Protein AF-0000000086976124 (afdb_homodimer)

Organism: Momordica charantia (NCBI:txid3673)

Nearest PDB structures (foldseek):
  1zxu-assembly1_A  TM=3.744E-01  e=1.319E-04  Arabidopsis thaliana
  7ec1-assembly1_B  TM=3.449E-01  e=6.493E-02  Staphylococcus aureus subsp. aureus USA300
  7vfk-assembly1_B  TM=3.396E-01  e=1.124E-01  Staphylococcus aureus subsp. aureus USA300
  7vfn-assembly2_C  TM=3.282E-01  e=1.562E-01  Staphylococcus aureus subsp. aureus USA300
  7ec7-assembly1_A  TM=2.847E-01  e=1.124E-01  Staphylococcus aureus subsp. aureus USA300

Foldseek 3Di:
DDPPDPPLPPVPPPDDDVDDWDKDKDFPPPDFAFTKIWIAGSVGDTAKIWTADGPPDPQNQKIFIAGPVRQTAWIWGDDDDLQQVWIFIAGSVRHTAKIKGQDADPVVRHGDPSPHIDIDGHPPDDPVVVVVSSVVSSVVNVVVPVVVPPPPPVPPD/DDPPDPPLPPVPPPDDDVDDWDKDKDFDPDDFAFTKIWIAGSVGDTAKIWTADGPPDPQNQKIFIAGPVRQTAWIWGADDDLLQVWIFIAGSVRHTAKIKGQDADPVVRHGDPSPHIDIDGHPPDDPVVVVVSSVVSSVVNVVVPVVVPPPPPVPPD

pLDDT: mean 72.61, std 23.82, range [20.78, 97.0]

Radius of gyration: 21.09 Å; Cα contacts (8 Å, |Δi|>4): 571; chains: 2; bounding box: 47×60×63 Å

Structure (mmCIF, N/CA/C/O backbone):
data_AF-0000000086976124-model_v1
#
loop_
_entity.id
_entity.type
_entity.pdbx_description
1 polymer 'Protein LURP-one-related 5-like'
#
loop_
_atom_site.group_PDB
_atom_site.id
_atom_site.type_symbol
_atom_site.label_atom_id
_atom_site.label_alt_id
_atom_site.label_comp_id
_atom_site.label_asym_id
_atom_site.label_entity_id
_atom_site.label_seq_id
_atom_site.pdbx_PDB_ins_code
_atom_site.Cartn_x
_atom_site.Cartn_y
_atom_site.Cartn_z
_atom_site.occupancy
_atom_site.B_iso_or_equiv
_atom_site.auth_seq_id
_atom_site.auth_comp_id
_atom_site.auth_asym_id
_atom_site.auth_atom_id
_atom_site.pdbx_PDB_model_num
ATOM 1 N N . MET A 1 1 ? -13.867 22.406 23.875 1 20.78 1 MET A N 1
ATOM 2 C CA . MET A 1 1 ? -12.406 22.422 23.781 1 20.78 1 MET A CA 1
ATOM 3 C C . MET A 1 1 ? -11.953 22.719 22.359 1 20.78 1 MET A C 1
ATOM 5 O O . MET A 1 1 ? -12.273 21.969 21.438 1 20.78 1 MET A O 1
ATOM 9 N N . LYS A 1 2 ? -11.68 24.031 22.016 1 25.92 2 LYS A N 1
ATOM 10 C CA . LYS A 1 2 ? -11.5 24.641 20.719 1 25.92 2 LYS A CA 1
ATOM 11 C C . LYS A 1 2 ? -10.219 24.156 20.047 1 25.92 2 LYS A C 1
ATOM 13 O O . LYS A 1 2 ? -9.133 24.266 20.609 1 25.92 2 LYS A O 1
ATOM 18 N N . VAL A 1 3 ? -10.227 23.109 19.281 1 29.91 3 VAL A N 1
ATOM 19 C CA . VAL A 1 3 ? -9.062 22.766 18.484 1 29.91 3 VAL A CA 1
ATOM 20 C C . VAL A 1 3 ? -8.594 23.984 17.688 1 29.91 3 VAL A C 1
ATOM 22 O O . VAL A 1 3 ? -9.344 24.5 16.859 1 29.91 3 VAL A O 1
ATOM 25 N N . SER A 1 4 ? -7.773 24.859 18.297 1 29.11 4 SER A N 1
ATOM 26 C CA . SER A 1 4 ? -7.102 25.953 17.594 1 29.11 4 SER A CA 1
ATOM 27 C C . SER A 1 4 ? -6.645 25.516 16.203 1 29.11 4 SER A C 1
ATOM 29 O O . SER A 1 4 ? -6.344 24.344 15.984 1 29.11 4 SER A O 1
ATOM 31 N N . SER A 1 5 ? -6.957 26.281 15.211 1 30.31 5 SER A N 1
ATOM 32 C CA . SER A 1 5 ? -6.59 26.281 13.797 1 30.31 5 SER A CA 1
ATOM 33 C C . SER A 1 5 ? -5.09 26.094 13.617 1 30.31 5 SER A C 1
ATOM 35 O O . SER A 1 5 ? -4.289 26.875 14.148 1 30.31 5 SER A O 1
ATOM 37 N N . VAL A 1 6 ? -4.613 24.906 13.727 1 34.78 6 VAL A N 1
ATOM 38 C CA . VAL A 1 6 ? -3.227 24.688 13.336 1 34.78 6 VAL A CA 1
ATOM 39 C C . VAL A 1 6 ? -2.893 25.547 12.125 1 34.78 6 VAL A C 1
ATOM 41 O O . VAL A 1 6 ? -3.535 25.438 11.078 1 34.78 6 VAL A O 1
ATOM 44 N N . ASP A 1 7 ? -2.479 26.781 12.352 1 33.28 7 ASP A N 1
ATOM 45 C CA . ASP A 1 7 ? -1.946 27.703 11.352 1 33.28 7 ASP A CA 1
ATOM 46 C C . ASP A 1 7 ? -0.927 27.016 10.453 1 33.28 7 ASP A C 1
ATOM 48 O O . ASP A 1 7 ? 0.142 26.609 10.914 1 33.28 7 ASP A O 1
ATOM 52 N N . ASP A 1 8 ? -1.408 26.297 9.492 1 34.22 8 ASP A N 1
ATOM 53 C CA . ASP A 1 8 ? -0.749 25.75 8.305 1 34.22 8 ASP A CA 1
ATOM 54 C C . ASP A 1 8 ? 0.09 26.812 7.609 1 34.22 8 ASP A C 1
ATOM 56 O O . ASP A 1 8 ? 0.381 26.703 6.414 1 34.22 8 ASP A O 1
ATOM 60 N N . SER A 1 9 ? 0.34 27.984 8.188 1 33.34 9 SER A N 1
ATOM 61 C CA . SER A 1 9 ? 1.03 28.984 7.391 1 33.34 9 SER A CA 1
ATOM 62 C C . SER A 1 9 ? 2.41 28.516 6.961 1 33.34 9 SER A C 1
ATOM 64 O O . SER A 1 9 ? 2.973 29.016 5.984 1 33.34 9 SER A O 1
ATOM 66 N N . GLN A 1 10 ? 3.186 27.938 7.895 1 33.22 10 GLN A N 1
ATOM 67 C CA . GLN A 1 10 ? 4.59 27.938 7.5 1 33.22 10 GLN A CA 1
ATOM 68 C C . GLN A 1 10 ? 4.805 27.109 6.234 1 33.22 10 GLN A C 1
ATOM 70 O O . GLN A 1 10 ? 5.758 27.344 5.488 1 33.22 10 GLN A O 1
ATOM 75 N N . PHE A 1 11 ? 4.488 25.766 6.301 1 36.06 11 PHE A N 1
ATOM 76 C CA . PHE A 1 11 ? 5 25 5.172 1 36.06 11 PHE A CA 1
ATOM 77 C C . PHE A 1 11 ? 4.309 25.422 3.879 1 36.06 11 PHE A C 1
ATOM 79 O O . PHE A 1 11 ? 3.305 24.828 3.49 1 36.06 11 PHE A O 1
ATOM 86 N N . ASP A 1 12 ? 3.928 26.656 3.777 1 34.16 12 ASP A N 1
ATOM 87 C CA . ASP A 1 12 ? 3.35 27.281 2.59 1 34.16 12 ASP A CA 1
ATOM 88 C C . ASP A 1 12 ? 4.203 27 1.354 1 34.16 12 ASP A C 1
ATOM 90 O O . ASP A 1 12 ? 3.975 27.578 0.292 1 34.16 12 ASP A O 1
ATOM 94 N N . LEU A 1 13 ? 5.535 26.797 1.472 1 33.25 13 LEU A N 1
ATOM 95 C CA . LEU A 1 13 ? 6.105 27.141 0.175 1 33.25 13 LEU A CA 1
ATOM 96 C C . LEU A 1 13 ? 5.453 26.328 -0.94 1 33.25 13 LEU A C 1
ATOM 98 O O . LEU A 1 13 ? 5.789 25.156 -1.14 1 33.25 13 LEU A O 1
ATOM 102 N N . CYS A 1 14 ? 4.223 26.328 -1.157 1 36.66 14 CYS A N 1
ATOM 103 C CA . CYS A 1 14 ? 3.566 26.125 -2.445 1 36.66 14 CYS A CA 1
ATOM 104 C C . CYS A 1 14 ? 4.375 26.75 -3.574 1 36.66 14 CYS A C 1
ATOM 106 O O . CYS A 1 14 ? 3.938 27.734 -4.188 1 36.66 14 CYS A O 1
ATOM 108 N N . ASN A 1 15 ? 5.5 27.203 -3.475 1 34.84 15 ASN A N 1
ATOM 109 C CA . ASN A 1 15 ? 6.137 27.938 -4.562 1 34.84 15 ASN A CA 1
ATOM 110 C C . ASN A 1 15 ? 5.992 27.203 -5.895 1 34.84 15 ASN A C 1
ATOM 112 O O . ASN A 1 15 ? 5.742 26 -5.918 1 34.84 15 ASN A O 1
ATOM 116 N N . GLY A 1 16 ? 6.258 27.703 -7.156 1 37.09 16 GLY A N 1
ATOM 117 C CA . GLY A 1 16 ? 6.184 27.562 -8.602 1 37.09 16 GLY A CA 1
ATOM 118 C C . GLY A 1 16 ? 6.566 26.172 -9.078 1 37.09 16 GLY A C 1
ATOM 119 O O . GLY A 1 16 ? 6.562 25.906 -10.281 1 37.09 16 GLY A O 1
ATOM 120 N N . ILE A 1 17 ? 7.527 25.469 -8.43 1 46.5 17 ILE A N 1
ATOM 121 C CA . ILE A 1 17 ? 7.863 24.156 -8.977 1 46.5 17 ILE A CA 1
ATOM 122 C C . ILE A 1 17 ? 6.699 23.188 -8.75 1 46.5 17 ILE A C 1
ATOM 124 O O . ILE A 1 17 ? 5.898 23.375 -7.836 1 46.5 17 ILE A O 1
ATOM 128 N N . ALA A 1 18 ? 6.152 22.5 -9.688 1 56.78 18 ALA A N 1
ATOM 129 C CA . ALA A 1 18 ? 4.961 21.656 -9.641 1 56.78 18 ALA A CA 1
ATOM 130 C C . ALA A 1 18 ? 4.773 21.047 -8.258 1 56.78 18 ALA A C 1
ATOM 132 O O . ALA A 1 18 ? 5.426 20.062 -7.914 1 56.78 18 ALA A O 1
ATOM 133 N N . ALA A 1 19 ? 4.566 21.891 -7.152 1 74.81 19 ALA A N 1
ATOM 134 C CA . ALA A 1 19 ? 4.641 21.766 -5.699 1 74.81 19 ALA A CA 1
ATOM 135 C C . ALA A 1 19 ? 3.73 20.656 -5.188 1 74.81 19 ALA A C 1
ATOM 137 O O . ALA A 1 19 ? 2.705 20.359 -5.801 1 74.81 19 ALA A O 1
ATOM 138 N N . ALA A 1 20 ? 4.203 19.938 -4.363 1 87.75 20 ALA A N 1
ATOM 139 C CA 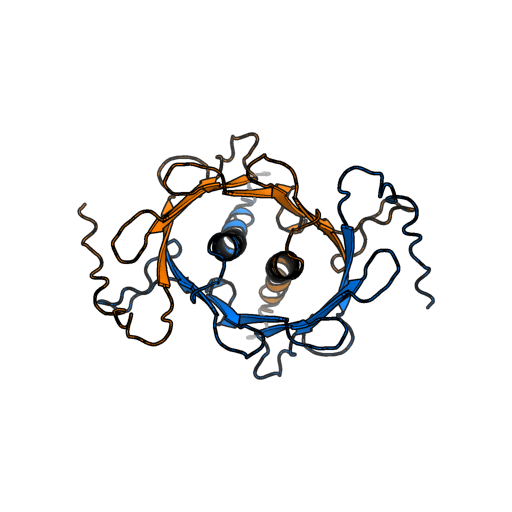. ALA A 1 20 ? 3.488 18.859 -3.689 1 87.75 20 ALA A CA 1
ATOM 140 C C . ALA A 1 20 ? 2.26 19.391 -2.955 1 87.75 20 ALA A C 1
ATOM 142 O O . ALA A 1 20 ? 2.26 20.531 -2.473 1 87.75 20 ALA A O 1
ATOM 143 N N . THR A 1 21 ? 1.094 18.812 -3.16 1 93.56 21 THR A N 1
ATOM 144 C CA . THR A 1 21 ? -0.082 19.078 -2.34 1 93.56 21 THR A CA 1
ATOM 145 C C . THR A 1 21 ? 0.032 18.391 -0.986 1 93.56 21 THR A C 1
ATOM 147 O O . THR A 1 21 ? 0.454 17.234 -0.909 1 93.56 21 THR A O 1
ATOM 150 N N . HIS A 1 22 ? -0.301 19.125 0.056 1 94.25 22 HIS A N 1
ATOM 151 C CA . HIS A 1 22 ? -0.174 18.594 1.412 1 94.25 22 HIS A CA 1
ATOM 152 C C . HIS A 1 22 ? -1.543 18.312 2.023 1 94.25 22 HIS A C 1
ATOM 154 O O . HIS A 1 22 ? -2.469 19.109 1.878 1 94.25 22 HIS A O 1
ATOM 160 N N . PHE A 1 23 ? -1.683 17.156 2.693 1 95.56 23 PHE A N 1
ATOM 161 C CA . PHE A 1 23 ? -2.91 16.75 3.365 1 95.56 23 PHE A CA 1
ATOM 162 C C . PHE A 1 23 ? -2.635 16.375 4.816 1 95.56 23 PHE A C 1
ATOM 164 O O . PHE A 1 23 ? -1.531 15.93 5.148 1 95.56 23 PHE A O 1
ATOM 171 N N . THR A 1 24 ? -3.58 16.641 5.66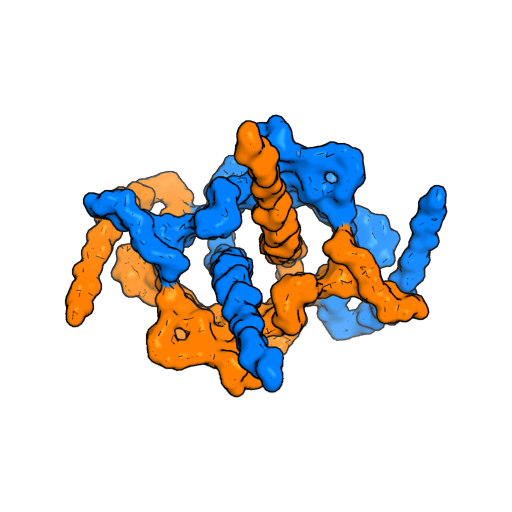4 1 93 24 THR A N 1
ATOM 172 C CA . THR A 1 24 ? -3.566 16.156 7.039 1 93 24 THR A CA 1
ATOM 173 C C . THR A 1 24 ? -4.516 14.969 7.203 1 93 24 THR A C 1
ATOM 175 O O . THR A 1 24 ? -5.707 15.078 6.91 1 93 24 THR A O 1
ATOM 178 N N . VAL A 1 25 ? -4.008 13.852 7.566 1 92.56 25 VAL A N 1
ATOM 179 C CA . VAL A 1 25 ? -4.777 12.633 7.809 1 92.56 25 VAL A CA 1
ATOM 180 C C . VAL A 1 25 ? -4.992 12.453 9.305 1 92.56 25 VAL A C 1
ATOM 182 O O . VAL A 1 25 ? -4.031 12.359 10.078 1 92.56 25 VAL A O 1
ATOM 185 N N . MET A 1 26 ? -6.219 12.383 9.711 1 89.94 26 MET A N 1
ATOM 186 C CA . MET A 1 26 ? -6.562 12.258 11.125 1 89.94 26 MET A CA 1
ATOM 187 C C . MET A 1 26 ? -7.316 10.961 11.391 1 89.94 26 MET A C 1
ATOM 189 O O . MET A 1 26 ? -8.352 10.703 10.766 1 89.94 26 MET A O 1
ATOM 193 N N . LYS A 1 27 ? -6.754 10.133 12.227 1 84.38 27 LYS A N 1
ATOM 194 C CA . LYS A 1 27 ? -7.5 8.961 12.672 1 84.38 27 LYS A CA 1
ATOM 195 C C . LYS A 1 27 ? -8.711 9.367 13.5 1 84.38 27 LYS A C 1
ATOM 197 O O . LYS A 1 27 ? -8.625 10.258 14.352 1 84.38 27 LYS A O 1
ATOM 202 N N . THR A 1 28 ? -9.859 8.961 13.133 1 80.12 28 THR A N 1
ATOM 203 C CA . THR A 1 28 ? -11.094 9.328 13.828 1 80.12 28 THR A CA 1
ATOM 204 C C . THR A 1 28 ? -11.461 8.281 14.867 1 80.12 28 THR A C 1
ATOM 206 O O . THR A 1 28 ? -11.547 7.09 14.555 1 80.12 28 THR A O 1
ATOM 209 N N . SER A 1 29 ? -10.625 7.949 15.945 1 55.84 29 SER A N 1
ATOM 210 C CA . SER A 1 29 ? -10.992 6.988 16.984 1 55.84 29 SER A CA 1
ATOM 211 C C . SER A 1 29 ? -12.375 7.281 17.547 1 55.84 29 SER A C 1
ATOM 213 O O . SER A 1 29 ? -12.664 6.965 18.703 1 55.84 29 SER A O 1
ATOM 215 N N . LEU A 1 30 ? -13.195 8.211 17.109 1 46.31 30 LEU A N 1
ATOM 216 C CA . LEU A 1 30 ? -14.164 8.586 18.141 1 46.31 30 LEU A CA 1
ATOM 217 C C . LEU A 1 30 ? -14.555 7.371 18.984 1 46.31 30 LEU A C 1
ATOM 219 O O . LEU A 1 30 ? -14.484 7.414 20.219 1 46.31 30 LEU A O 1
ATOM 223 N N . PHE A 1 31 ? -15.914 7.242 19.484 1 40.84 31 PHE A N 1
ATOM 224 C CA . PHE A 1 31 ? -16.688 6.395 20.391 1 40.84 31 PHE A CA 1
ATOM 225 C C . PHE A 1 31 ? -16.641 4.938 19.938 1 40.84 31 PHE A C 1
ATOM 227 O O . PHE A 1 31 ? -16.984 4.035 20.703 1 40.84 31 PHE A O 1
ATOM 234 N N . PHE A 1 32 ? -17.109 4.516 18.641 1 38.66 32 PHE A N 1
ATOM 235 C CA . PHE A 1 32 ? -17.359 3.104 18.391 1 38.66 32 PHE A CA 1
ATOM 236 C C . PHE A 1 32 ? -16.125 2.42 17.812 1 38.66 32 PHE A C 1
ATOM 238 O O . PHE A 1 32 ? -15.211 3.086 17.328 1 38.66 32 PHE A O 1
ATOM 245 N N . ALA A 1 33 ? -16.25 1.154 17.625 1 39.41 33 ALA A N 1
ATOM 246 C CA . ALA A 1 33 ? -15.609 -0.034 17.062 1 39.41 33 ALA A CA 1
ATOM 247 C C . ALA A 1 33 ? -15.297 0.162 15.578 1 39.41 33 ALA A C 1
ATOM 249 O O . ALA A 1 33 ? -16.219 0.29 14.758 1 39.41 33 ALA A O 1
ATOM 250 N N . GLY A 1 34 ? -14.18 0.702 15.305 1 50.53 34 GLY A N 1
ATOM 251 C CA . GLY A 1 34 ? -13.617 0.634 13.961 1 50.53 34 GLY A CA 1
ATOM 252 C C . GLY A 1 34 ? -12.867 1.891 13.57 1 50.53 34 GLY A C 1
ATOM 253 O O . GLY A 1 34 ? -13.32 3.004 13.844 1 50.53 34 GLY A O 1
ATOM 254 N N . ASP A 1 35 ? -11.586 2.15 13.68 1 66.44 35 ASP A N 1
ATOM 255 C CA . ASP A 1 35 ? -10.5 3.098 13.438 1 66.44 35 ASP A CA 1
ATOM 256 C C . ASP A 1 35 ? -10.523 3.602 11.992 1 66.44 35 ASP A C 1
ATOM 258 O O . ASP A 1 35 ? -10.375 2.818 11.055 1 66.44 35 ASP A O 1
ATOM 262 N N . GLY A 1 36 ? -11.359 4.84 11.789 1 81.88 36 GLY A N 1
ATOM 263 C CA . GLY A 1 36 ? -11.352 5.465 10.477 1 81.88 36 GLY A CA 1
ATOM 264 C C . GLY A 1 36 ? -10.391 6.633 10.383 1 81.88 36 GLY A C 1
ATOM 265 O O . GLY A 1 36 ? -9.578 6.852 11.281 1 81.88 36 GLY A O 1
ATOM 266 N N . PHE A 1 37 ? -10.469 7.301 9.195 1 89.88 37 PHE A N 1
ATOM 267 C CA . PHE A 1 37 ? -9.617 8.461 8.945 1 89.88 37 PHE A CA 1
ATOM 268 C C . PHE A 1 37 ? -10.398 9.555 8.234 1 89.88 37 PHE A C 1
ATOM 270 O O . PHE A 1 37 ? -11.32 9.266 7.465 1 89.88 37 PHE A O 1
ATOM 277 N N . THR A 1 38 ? -10.086 10.773 8.586 1 92.62 38 THR A N 1
ATOM 278 C CA . THR A 1 38 ? -10.445 11.922 7.758 1 92.62 38 THR A CA 1
ATOM 279 C C . THR A 1 38 ? -9.195 12.609 7.211 1 92.62 38 THR A C 1
ATOM 281 O O . THR A 1 38 ? -8.172 12.688 7.898 1 92.62 38 THR A O 1
ATOM 284 N N . VAL A 1 39 ? -9.359 13.055 6.02 1 94.88 39 VAL A N 1
ATOM 285 C CA . VAL A 1 39 ? -8.234 13.703 5.355 1 94.88 39 VAL A CA 1
ATOM 286 C C . VAL A 1 39 ? -8.633 15.109 4.914 1 94.88 39 VAL A C 1
ATOM 288 O O . VAL A 1 39 ? -9.664 15.297 4.27 1 94.88 39 VAL A O 1
ATOM 291 N N . TYR A 1 40 ? -7.809 16.094 5.285 1 95.44 40 TYR A N 1
ATOM 292 C CA . TYR A 1 40 ? -8.086 17.484 4.973 1 95.44 40 TYR A CA 1
ATOM 293 C C . TYR A 1 40 ? -6.953 18.109 4.164 1 95.44 40 TYR A C 1
ATOM 295 O O . TYR A 1 40 ? -5.785 17.766 4.363 1 95.44 40 TYR A O 1
ATOM 303 N N . ASP A 1 41 ? -7.32 19.016 3.236 1 94.69 41 ASP A N 1
ATOM 304 C CA . ASP A 1 41 ? -6.281 19.797 2.578 1 94.69 41 ASP A CA 1
ATOM 305 C C . ASP A 1 41 ? -5.848 20.969 3.451 1 94.69 41 ASP A C 1
ATOM 307 O O . ASP A 1 41 ? -6.293 21.109 4.594 1 94.69 41 ASP A O 1
ATOM 311 N N . CYS A 1 42 ? -4.977 21.766 2.898 1 89.5 42 CYS A N 1
ATOM 312 C CA . CYS A 1 42 ? -4.379 22.844 3.674 1 89.5 42 CYS A CA 1
ATOM 313 C C . CYS A 1 42 ? -5.402 23.938 3.971 1 89.5 42 CYS A C 1
ATOM 315 O O . CYS A 1 42 ? -5.199 24.766 4.863 1 89.5 42 CYS A O 1
ATOM 317 N N . LYS A 1 43 ? -6.453 23.938 3.188 1 93.88 43 LYS A N 1
ATOM 318 C CA . LYS A 1 43 ? -7.5 24.938 3.398 1 93.88 43 LYS A CA 1
ATOM 319 C C . LYS A 1 43 ? -8.547 24.438 4.387 1 93.88 43 LYS A C 1
ATOM 321 O O . LYS A 1 43 ? -9.492 25.156 4.719 1 93.88 43 LYS A O 1
ATOM 326 N N . GLY A 1 44 ? -8.414 23.203 4.766 1 93.44 44 GLY A N 1
ATOM 327 C CA . GLY A 1 44 ? -9.344 22.641 5.734 1 93.44 44 GLY A CA 1
ATOM 328 C C . GLY A 1 44 ? -10.531 21.953 5.09 1 93.44 44 GLY A C 1
ATOM 329 O O . GLY A 1 44 ? -11.516 21.641 5.766 1 93.44 44 GLY A O 1
ATOM 330 N N . ASN A 1 45 ? -10.461 21.766 3.771 1 96.25 45 ASN A N 1
ATOM 331 C CA . ASN A 1 45 ? -11.531 21.031 3.102 1 96.25 45 ASN A CA 1
ATOM 332 C C . ASN A 1 45 ? -11.328 19.531 3.213 1 96.25 45 ASN A C 1
ATOM 334 O O . ASN A 1 45 ? -10.211 19.031 3.092 1 96.25 45 ASN A O 1
ATOM 338 N N . LEU A 1 46 ? -12.43 18.875 3.443 1 96.19 46 LEU A N 1
ATOM 339 C CA . LEU A 1 46 ? -12.406 17.406 3.451 1 96.19 46 LEU A CA 1
ATOM 340 C C . LEU A 1 46 ? -12.086 16.859 2.064 1 96.19 46 LEU A C 1
ATOM 342 O O . LEU A 1 46 ? -12.648 17.328 1.066 1 96.19 46 LEU A O 1
ATOM 346 N N . VAL A 1 47 ? -11.164 15.914 1.997 1 97 47 VAL A N 1
ATOM 347 C CA . VAL A 1 47 ? -10.742 15.359 0.712 1 97 47 VAL A CA 1
ATOM 348 C C . VAL A 1 47 ? -11.102 13.875 0.646 1 97 47 VAL A C 1
ATOM 350 O O . VAL A 1 47 ? -11.531 13.383 -0.396 1 97 47 VAL A O 1
ATOM 353 N N . PHE A 1 48 ? -10.859 13.133 1.707 1 95.94 48 PHE A N 1
ATOM 354 C CA . PHE A 1 48 ? -11.172 11.711 1.802 1 95.94 48 PHE A CA 1
ATOM 355 C C . PHE A 1 48 ? -11.727 11.375 3.182 1 95.94 48 PHE A C 1
ATOM 357 O O . PHE A 1 48 ? -11.422 12.055 4.164 1 95.94 48 PHE A O 1
ATOM 364 N N . ARG A 1 49 ? -12.438 10.359 3.215 1 93.44 49 ARG A N 1
ATOM 365 C CA . ARG A 1 49 ? -12.867 9.695 4.441 1 93.44 49 ARG A CA 1
ATOM 366 C C . ARG A 1 49 ? -12.648 8.195 4.355 1 93.44 49 ARG A C 1
ATOM 368 O O . ARG A 1 49 ? -12.836 7.59 3.297 1 93.44 49 ARG A O 1
ATOM 375 N N . VAL A 1 50 ? -12.203 7.676 5.434 1 91.75 50 VAL A N 1
ATOM 376 C CA . VAL A 1 50 ? -12.102 6.227 5.543 1 91.75 50 VAL A CA 1
ATOM 377 C C . VAL A 1 50 ? -13.016 5.73 6.664 1 91.75 50 VAL A C 1
ATOM 379 O O . VA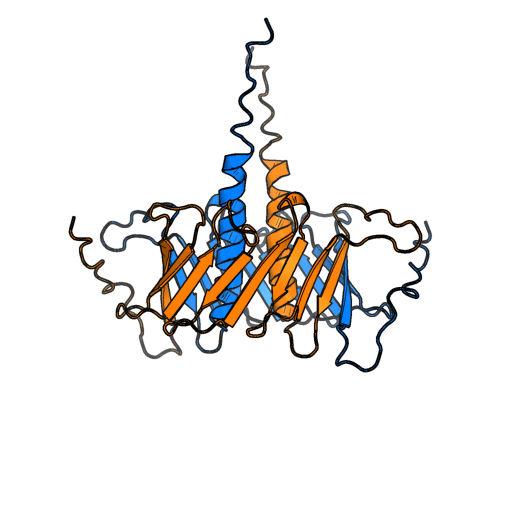L A 1 50 ? -12.938 6.211 7.797 1 91.75 50 VAL A O 1
ATOM 382 N N . ASP A 1 51 ? -13.828 4.84 6.324 1 85.56 51 ASP A N 1
ATOM 383 C CA . ASP A 1 51 ? -14.672 4.203 7.332 1 85.56 51 ASP A CA 1
ATOM 384 C C . ASP A 1 51 ? -14.234 2.76 7.574 1 85.56 51 ASP A C 1
ATOM 386 O O . ASP A 1 51 ? -13.883 2.043 6.637 1 85.56 51 ASP A O 1
ATOM 390 N N . SER A 1 52 ? -13.922 2.457 8.789 1 79.88 52 SER A N 1
ATOM 391 C CA . SER A 1 52 ? -13.719 1.071 9.203 1 79.88 52 SER A CA 1
ATOM 392 C C . SER A 1 52 ? -14.938 0.529 9.938 1 79.88 52 SER A C 1
ATOM 394 O O . SER A 1 52 ? -15.633 1.271 10.633 1 79.88 52 SER A O 1
ATOM 396 N N . TYR A 1 53 ? -15.328 -0.536 9.469 1 63.12 53 TYR A N 1
ATOM 397 C CA . TYR A 1 53 ? -16.516 -1.039 10.141 1 63.12 53 TYR A CA 1
ATOM 398 C C . TYR A 1 53 ? -16.156 -1.788 11.422 1 63.12 53 TYR A C 1
ATOM 400 O O . TYR A 1 53 ? -15.055 -2.342 11.523 1 63.12 53 TYR A O 1
ATOM 408 N N . GLY A 1 54 ? -16.688 -1.397 12.617 1 57.78 54 GLY A N 1
ATOM 409 C CA . GLY A 1 54 ? -16.469 -1.851 13.984 1 57.78 54 GLY A CA 1
ATOM 410 C C . GLY A 1 54 ? -16.344 -3.357 14.102 1 57.78 54 GLY A C 1
ATOM 411 O O . GLY A 1 54 ? -16.594 -4.082 13.133 1 57.78 54 GLY A O 1
ATOM 412 N N . PRO A 1 55 ? -15.594 -3.801 15.148 1 58.5 55 PRO A N 1
ATOM 413 C CA . PRO A 1 55 ? -15.359 -5.227 15.398 1 58.5 55 PRO A CA 1
ATOM 414 C C . PRO A 1 55 ? -16.625 -6.062 15.273 1 58.5 55 PRO A C 1
ATOM 416 O O . PRO A 1 55 ? -16.562 -7.258 14.984 1 58.5 55 PRO A O 1
ATOM 419 N N . ASP A 1 56 ? -17.688 -5.352 15.5 1 58.62 56 ASP A N 1
ATOM 420 C CA . ASP A 1 56 ? -18.938 -6.105 15.523 1 58.62 56 ASP A CA 1
ATOM 421 C C . ASP A 1 56 ? -19.562 -6.164 14.125 1 58.62 56 ASP A C 1
ATOM 423 O O . ASP A 1 56 ? -20.609 -6.77 13.938 1 58.62 56 ASP A O 1
ATOM 427 N N . SER A 1 57 ? -18.859 -5.594 13.234 1 60.09 57 SER A N 1
ATOM 428 C CA . SER A 1 57 ? -19.438 -5.57 11.898 1 60.09 57 SER A CA 1
ATOM 429 C C . SER A 1 57 ? -18.969 -6.773 11.07 1 60.09 57 SER A C 1
ATOM 431 O O . SER A 1 57 ? -17.891 -7.312 11.297 1 60.09 57 SER A O 1
ATOM 433 N N . ARG A 1 58 ? -19.875 -7.352 10.297 1 60.16 58 ARG A N 1
ATOM 434 C CA . ARG A 1 58 ? -19.547 -8.359 9.289 1 60.16 58 ARG A CA 1
ATOM 435 C C . ARG A 1 58 ? -18.391 -7.887 8.414 1 60.16 58 ARG A C 1
ATOM 437 O O . ARG A 1 58 ? -17.719 -8.703 7.77 1 60.16 58 ARG A O 1
ATOM 444 N N . TYR A 1 59 ? -18.109 -6.57 8.586 1 64.06 59 TYR A N 1
ATOM 445 C CA . TYR A 1 59 ? -17.109 -5.965 7.719 1 64.06 59 TYR A CA 1
ATOM 446 C C . TYR A 1 59 ? -15.922 -5.457 8.523 1 64.06 59 TYR A C 1
ATOM 448 O O . TYR A 1 59 ? -15.234 -4.52 8.109 1 64.06 59 TYR A O 1
ATOM 456 N N . LYS A 1 60 ? -15.68 -6.109 9.695 1 68.81 60 LYS A N 1
ATOM 457 C CA . LYS A 1 60 ? -14.656 -5.621 10.617 1 68.81 60 LYS A CA 1
ATOM 458 C C . LYS A 1 60 ? -13.281 -5.609 9.961 1 68.81 60 LYS A C 1
ATOM 460 O O . LYS A 1 60 ? -12.391 -4.883 10.398 1 68.81 60 LYS A O 1
ATOM 465 N N . ASP A 1 61 ? -13.273 -6.27 8.867 1 77.12 61 ASP A N 1
ATOM 466 C CA . ASP A 1 61 ? -11.969 -6.41 8.234 1 77.12 61 ASP A CA 1
ATOM 467 C C . ASP A 1 61 ? -11.859 -5.512 7.004 1 77.12 61 ASP A C 1
ATOM 469 O O . ASP A 1 61 ? -10.906 -5.625 6.227 1 77.12 61 ASP A O 1
ATOM 473 N N . GLU A 1 62 ? -12.875 -4.582 6.898 1 84.75 62 GLU A N 1
ATOM 474 C CA . GLU A 1 62 ? -12.891 -3.744 5.703 1 84.75 62 GLU A CA 1
ATOM 475 C C . GLU A 1 62 ? -12.602 -2.285 6.043 1 84.75 62 GLU A C 1
ATOM 477 O O . GLU A 1 62 ? -13.094 -1.768 7.051 1 84.75 62 GLU A O 1
ATOM 482 N N . LEU A 1 63 ? -11.773 -1.683 5.266 1 88.25 63 LEU A N 1
ATOM 483 C CA . LEU A 1 63 ? -11.547 -0.242 5.242 1 88.25 63 LEU A CA 1
ATOM 484 C C . LEU A 1 63 ? -12.039 0.366 3.934 1 88.25 63 LEU A C 1
ATOM 486 O O . LEU A 1 63 ? -11.578 -0.013 2.855 1 88.25 63 LEU A O 1
ATOM 490 N N . VAL A 1 64 ? -13.016 1.251 4.078 1 91.44 64 VAL A N 1
ATOM 491 C CA . VAL A 1 64 ? -13.633 1.834 2.893 1 91.44 64 VAL A CA 1
ATOM 492 C C . VAL A 1 64 ? -13.156 3.275 2.719 1 91.44 64 VAL A C 1
ATOM 494 O O . VAL A 1 64 ? -13.406 4.125 3.58 1 91.44 64 VAL A O 1
ATOM 497 N N . LEU A 1 65 ? -12.484 3.518 1.662 1 94 65 LEU A N 1
ATOM 498 C CA . LEU A 1 65 ? -12.078 4.875 1.312 1 94 65 LEU A CA 1
ATOM 499 C C . LEU A 1 65 ? -13.172 5.578 0.513 1 94 65 LEU A C 1
ATOM 501 O O . LEU A 1 65 ? -13.656 5.043 -0.484 1 94 65 LEU A O 1
ATOM 505 N N . MET A 1 66 ? -13.492 6.812 0.944 1 95.75 66 MET A N 1
ATOM 506 C CA . MET A 1 66 ? -14.555 7.582 0.309 1 95.75 66 MET A CA 1
ATOM 507 C C . MET A 1 66 ? -14.086 8.992 -0.015 1 95.75 66 MET A C 1
ATOM 509 O O . MET A 1 66 ? -13.227 9.539 0.678 1 95.75 66 MET A O 1
ATOM 513 N N . ASP A 1 67 ? -14.727 9.523 -1.042 1 95.69 67 ASP A N 1
ATOM 514 C CA . ASP A 1 67 ? -14.516 10.945 -1.303 1 95.69 67 ASP A CA 1
ATOM 515 C C . ASP A 1 67 ? -15.359 11.805 -0.365 1 95.69 67 ASP A C 1
ATOM 517 O O . ASP A 1 67 ? -16.062 11.281 0.506 1 95.69 67 ASP A O 1
ATOM 521 N N . PRO A 1 68 ? -15.25 13.117 -0.461 1 94.38 68 PRO A N 1
ATOM 522 C CA . PRO A 1 68 ? -15.953 14 0.477 1 94.38 68 PRO A CA 1
ATOM 523 C C . PRO A 1 68 ? -17.469 13.859 0.382 1 94.38 68 PRO A C 1
ATOM 525 O O . PRO A 1 68 ? -18.188 14.18 1.338 1 94.38 68 PRO A O 1
ATOM 528 N N . LEU A 1 69 ? -17.953 13.406 -0.714 1 95.25 69 LEU A N 1
ATOM 529 C CA . LEU A 1 69 ? -19.391 13.266 -0.916 1 95.25 69 LEU A CA 1
ATOM 530 C C . LEU A 1 69 ? -19.875 11.906 -0.434 1 95.25 69 LEU A C 1
ATOM 532 O O . LEU A 1 69 ? -21.078 11.625 -0.46 1 95.25 69 LEU A O 1
ATOM 536 N N . GLY A 1 70 ? -19 11.07 -0.043 1 93.12 70 GLY A N 1
ATOM 537 C CA . GLY A 1 70 ? -19.375 9.773 0.486 1 93.12 70 GLY A CA 1
ATOM 538 C C . GLY A 1 70 ? -19.391 8.68 -0.567 1 93.12 70 GLY A C 1
ATOM 539 O O . GLY A 1 70 ? -19.906 7.582 -0.324 1 93.12 70 GLY A O 1
ATOM 540 N N . ARG A 1 71 ? -18.891 9.023 -1.709 1 95.38 71 ARG A N 1
ATOM 541 C CA . ARG A 1 71 ? -18.797 8.008 -2.75 1 95.38 71 ARG A CA 1
ATOM 542 C C . ARG A 1 71 ? -17.609 7.09 -2.512 1 95.38 71 ARG A C 1
ATOM 544 O O . ARG A 1 71 ? -16.484 7.562 -2.281 1 95.38 71 ARG A O 1
ATOM 551 N N . CYS A 1 72 ? -17.828 5.797 -2.682 1 94.75 72 CYS A N 1
ATOM 552 C CA . CYS A 1 72 ? -16.781 4.809 -2.459 1 94.75 72 CYS A CA 1
ATOM 553 C C . CYS A 1 72 ? -15.75 4.84 -3.586 1 94.75 72 CYS A C 1
ATOM 555 O O . CYS A 1 72 ? -16.109 4.844 -4.762 1 94.75 72 CYS A O 1
ATOM 557 N N . LEU A 1 73 ? -14.508 4.934 -3.277 1 95.81 73 LEU A N 1
ATOM 558 C CA . LEU A 1 73 ? -13.422 4.863 -4.25 1 95.81 73 LEU A CA 1
ATOM 559 C C . LEU A 1 73 ? -12.836 3.457 -4.305 1 95.81 73 LEU A C 1
ATOM 561 O O . LEU A 1 73 ? -12.68 2.887 -5.387 1 95.81 73 LEU A O 1
ATOM 565 N N . PHE A 1 74 ? -12.5 2.855 -3.164 1 94.31 74 PHE A N 1
ATOM 566 C CA . PHE A 1 74 ? -12.102 1.455 -3.068 1 94.31 74 PHE A CA 1
ATOM 567 C C . PHE A 1 74 ? -12.297 0.934 -1.649 1 94.31 74 PHE A C 1
ATOM 569 O O . PHE A 1 74 ? -12.523 1.714 -0.722 1 94.31 74 PHE A O 1
ATOM 576 N N . THR A 1 75 ? -12.273 -0.312 -1.491 1 91.94 75 THR A N 1
ATOM 577 C CA . THR A 1 75 ? -12.328 -0.999 -0.206 1 91.94 75 THR A CA 1
ATOM 578 C C . THR A 1 75 ? -11.141 -1.939 -0.044 1 91.94 75 THR A C 1
ATOM 580 O O . THR A 1 75 ? -10.789 -2.674 -0.971 1 91.94 75 THR A O 1
ATOM 583 N N . LEU A 1 76 ? -10.445 -1.817 1.023 1 90.75 76 LEU A N 1
ATOM 584 C CA . LEU A 1 76 ? -9.422 -2.787 1.41 1 90.75 76 LEU A CA 1
ATOM 585 C C . LEU A 1 76 ? -9.984 -3.797 2.406 1 90.75 76 LEU A C 1
ATOM 587 O O . LEU A 1 76 ? -10.531 -3.416 3.445 1 90.75 76 LEU A O 1
ATOM 591 N N . ARG A 1 77 ? -9.836 -5.051 2.023 1 87.69 77 ARG A N 1
ATOM 592 C CA . ARG A 1 77 ? -10.352 -6.109 2.887 1 87.69 77 ARG A CA 1
ATOM 593 C C . ARG A 1 77 ? -9.242 -7.07 3.299 1 87.69 77 ARG A C 1
ATOM 595 O O . ARG A 1 77 ? -8.516 -7.59 2.447 1 87.69 77 ARG A O 1
ATOM 602 N N . ARG A 1 78 ? -9.07 -7.215 4.531 1 81.69 78 ARG A N 1
ATOM 603 C CA . ARG A 1 78 ? -8.164 -8.234 5.059 1 81.69 78 ARG A CA 1
ATOM 604 C C . ARG A 1 78 ? -8.938 -9.492 5.449 1 81.69 78 ARG A C 1
ATOM 606 O O . ARG A 1 78 ? -10.055 -9.414 5.953 1 81.69 78 ARG A O 1
ATOM 613 N N . LYS A 1 79 ? -8.273 -10.633 5.008 1 74.19 79 LYS A N 1
ATOM 614 C CA . LYS A 1 79 ? -8.875 -11.883 5.461 1 74.19 79 LYS A CA 1
ATOM 615 C C . LYS A 1 79 ? -8.039 -12.523 6.566 1 74.19 79 LYS A C 1
ATOM 617 O O . LYS A 1 79 ? -6.91 -12.961 6.328 1 74.19 79 LYS A O 1
ATOM 622 N N . GLY A 1 80 ? -8.531 -12.523 7.828 1 66.94 80 GLY A N 1
ATOM 623 C CA . GLY A 1 80 ? -7.848 -13.125 8.961 1 66.94 80 GLY A CA 1
ATOM 624 C C . GLY A 1 80 ? -6.887 -12.18 9.656 1 66.94 80 GLY A C 1
ATOM 625 O O . GLY A 1 80 ? -7.148 -10.977 9.742 1 66.94 80 GLY A O 1
ATOM 626 N N . CYS A 1 81 ? -5.773 -12.867 10.266 1 59.12 81 CYS A N 1
ATOM 627 C CA . CYS A 1 81 ? -4.789 -12.07 10.992 1 59.12 81 CYS A CA 1
ATOM 628 C C . CYS A 1 81 ? -3.73 -11.516 10.047 1 59.12 81 CYS A C 1
ATOM 630 O O . CYS A 1 81 ? -3.572 -12.016 8.93 1 59.12 81 CYS A O 1
ATOM 632 N N . PHE A 1 82 ? -3.25 -10.492 10.32 1 57 82 PHE A N 1
ATOM 633 C CA . PHE A 1 82 ? -2.246 -9.828 9.5 1 57 82 PHE A CA 1
ATOM 634 C C . PHE A 1 82 ? -1.109 -10.781 9.156 1 57 82 PHE A C 1
ATOM 636 O O . PHE A 1 82 ? -0.48 -10.656 8.102 1 57 82 PHE A O 1
ATOM 643 N N . GLY A 1 83 ? -1.03 -11.82 10.008 1 60.88 83 GLY A N 1
ATOM 644 C CA . GLY A 1 83 ? -0.008 -12.812 9.711 1 60.88 83 GLY A CA 1
ATOM 645 C C . GLY A 1 83 ? -0.294 -13.602 8.445 1 60.88 83 GLY A C 1
ATOM 646 O O . GLY A 1 83 ? 0.612 -14.195 7.863 1 60.88 83 GLY A O 1
ATOM 647 N N . GLN A 1 84 ? -1.502 -13.547 8.078 1 67.81 84 GLN A N 1
ATOM 648 C CA . GLN A 1 84 ? -1.879 -14.32 6.902 1 67.81 84 GLN A CA 1
ATOM 649 C C . GLN A 1 84 ? -1.564 -13.555 5.617 1 67.81 84 GLN A C 1
ATOM 651 O O . GLN A 1 84 ? -1.549 -14.133 4.531 1 67.81 84 GLN A O 1
ATOM 656 N N . ARG A 1 85 ? -1.104 -12.281 5.781 1 75.38 85 ARG A N 1
ATOM 657 C CA . ARG A 1 85 ? -0.714 -11.461 4.641 1 75.38 85 ARG A CA 1
ATOM 658 C C . ARG A 1 85 ? -1.712 -11.602 3.496 1 75.38 85 ARG A C 1
ATOM 660 O O . ARG A 1 85 ? -1.32 -11.82 2.348 1 75.38 85 ARG A O 1
ATOM 667 N N . TYR A 1 86 ? -3.039 -11.586 3.82 1 82.75 86 TYR A N 1
ATOM 668 C CA . TYR A 1 86 ? -4.121 -11.641 2.842 1 82.75 86 TYR A CA 1
ATOM 669 C C . TYR A 1 86 ? -4.824 -10.289 2.73 1 82.75 86 TYR A C 1
ATOM 671 O O . TYR A 1 86 ? -5.23 -9.711 3.738 1 82.75 86 TYR A O 1
ATOM 679 N N . CYS A 1 87 ? -4.902 -9.805 1.498 1 88.38 87 CYS A N 1
ATOM 680 C CA . CYS A 1 87 ? -5.504 -8.5 1.25 1 88.38 87 CYS A CA 1
ATOM 681 C C . CYS A 1 87 ? -6.223 -8.484 -0.095 1 88.38 87 CYS A C 1
ATOM 683 O O . CYS A 1 87 ? -5.672 -8.93 -1.104 1 88.38 87 CYS A O 1
ATOM 685 N N . THR A 1 88 ? -7.426 -8.031 -0.072 1 91.69 88 THR A N 1
ATOM 686 C CA . THR A 1 88 ? -8.203 -7.848 -1.294 1 91.69 88 THR A CA 1
ATOM 687 C C . THR A 1 88 ? -8.562 -6.379 -1.493 1 91.69 88 THR A C 1
ATOM 689 O O . THR A 1 88 ? -8.945 -5.695 -0.542 1 91.69 88 THR A O 1
ATOM 692 N N . VAL A 1 89 ? -8.383 -5.871 -2.664 1 93.75 89 VAL A N 1
ATOM 693 C CA . VAL A 1 89 ? -8.836 -4.531 -3.039 1 93.75 89 VAL A CA 1
ATOM 694 C C . VAL A 1 89 ? -10.117 -4.629 -3.854 1 93.75 89 VAL A C 1
ATOM 696 O O . VAL A 1 89 ? -10.164 -5.316 -4.875 1 93.75 89 VAL A O 1
ATOM 699 N N . LEU A 1 90 ? -11.172 -4.004 -3.395 1 94.69 90 LEU A N 1
ATOM 700 C CA . LEU A 1 90 ? -12.438 -3.928 -4.117 1 94.69 90 LEU A CA 1
ATOM 701 C C . LEU A 1 90 ? -12.641 -2.539 -4.715 1 94.69 90 LEU A C 1
ATOM 703 O O . LEU A 1 90 ? -12.305 -1.533 -4.086 1 94.69 90 LEU A O 1
ATOM 707 N N . ASN A 1 91 ? -13.203 -2.514 -5.914 1 94.69 91 ASN A N 1
ATOM 708 C CA . ASN A 1 91 ? -13.484 -1.22 -6.527 1 94.69 91 ASN A CA 1
ATOM 709 C C . ASN A 1 91 ? -14.781 -0.622 -6.004 1 94.69 91 ASN A C 1
ATOM 711 O O . ASN A 1 91 ? -15.367 -1.132 -5.043 1 94.69 91 ASN A O 1
ATOM 715 N N . ALA A 1 92 ? -15.18 0.5 -6.594 1 93.5 92 ALA A N 1
ATOM 716 C CA . ALA A 1 92 ? -16.375 1.222 -6.16 1 93.5 92 ALA A CA 1
ATOM 717 C C . ALA A 1 92 ? -17.609 0.322 -6.199 1 93.5 92 ALA A C 1
ATOM 719 O O . ALA A 1 92 ? -18.516 0.469 -5.383 1 93.5 92 ALA A O 1
ATOM 720 N N . GLY A 1 93 ? -17.641 -0.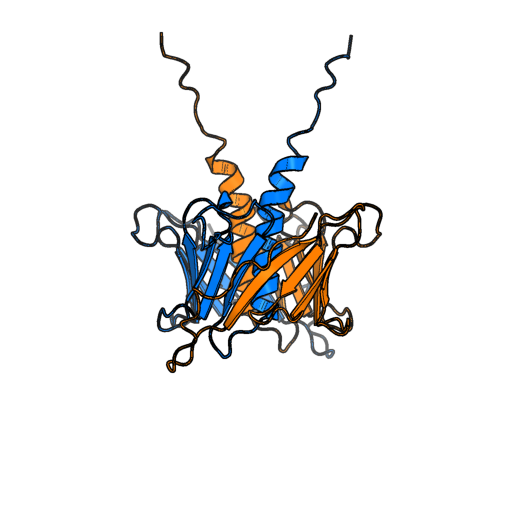68 -7.09 1 92.62 93 GLY A N 1
ATOM 721 C CA . GLY A 1 93 ? -18.75 -1.61 -7.223 1 92.62 93 GLY A CA 1
ATOM 722 C C . GLY A 1 93 ? -18.609 -2.834 -6.336 1 92.62 93 GLY A C 1
ATOM 723 O O . GLY A 1 93 ? -19.359 -3.801 -6.484 1 92.62 93 GLY A O 1
ATOM 724 N N . LYS A 1 94 ? -17.609 -2.844 -5.516 1 90.5 94 LYS A N 1
ATOM 725 C CA . LYS A 1 94 ? -17.344 -3.922 -4.566 1 90.5 94 LYS A CA 1
ATOM 726 C C . LYS A 1 94 ? -16.938 -5.203 -5.293 1 90.5 94 LYS A C 1
ATOM 728 O O . LYS A 1 94 ? -17.297 -6.305 -4.863 1 90.5 94 LYS A O 1
ATOM 733 N N . GLU A 1 95 ? -16.422 -5.012 -6.375 1 93.38 95 GLU A N 1
ATOM 734 C CA . GLU A 1 95 ? -15.82 -6.137 -7.09 1 93.38 95 GLU A CA 1
ATOM 735 C C . GLU A 1 95 ? -14.32 -6.23 -6.809 1 93.38 95 GLU A C 1
ATOM 737 O O . GLU A 1 95 ? -13.617 -5.219 -6.824 1 93.38 95 GLU A O 1
ATOM 742 N N . PRO A 1 96 ? -13.859 -7.441 -6.52 1 93.94 96 PRO A N 1
ATOM 743 C CA . PRO A 1 96 ? -12.414 -7.582 -6.328 1 93.94 96 PRO A CA 1
ATOM 744 C C . PRO A 1 96 ? -11.617 -7.23 -7.582 1 93.94 96 PRO A C 1
ATOM 746 O O . PRO A 1 96 ? -11.922 -7.723 -8.672 1 93.94 96 PRO A O 1
ATOM 749 N N . VAL A 1 97 ? -10.641 -6.344 -7.488 1 95.5 97 VAL A N 1
ATOM 750 C CA . VAL A 1 97 ? -9.828 -5.938 -8.633 1 95.5 97 VAL A CA 1
ATOM 751 C C . VAL A 1 97 ? -8.375 -6.348 -8.406 1 95.5 97 VAL A C 1
ATOM 753 O O . VAL A 1 97 ? -7.578 -6.371 -9.344 1 95.5 97 VAL A O 1
ATOM 756 N N . ALA A 1 98 ? -8 -6.684 -7.211 1 95.62 98 ALA A N 1
ATOM 757 C CA . ALA A 1 98 ? -6.688 -7.207 -6.859 1 95.62 98 ALA A CA 1
ATOM 758 C C . ALA A 1 98 ? -6.758 -8.078 -5.605 1 95.62 98 ALA A C 1
ATOM 760 O O . ALA A 1 98 ? -7.535 -7.793 -4.691 1 95.62 98 ALA A O 1
ATOM 761 N N . GLU A 1 99 ? -5.961 -9.094 -5.512 1 93.69 99 GLU A N 1
ATOM 762 C CA . GLU A 1 99 ? -5.895 -9.977 -4.352 1 93.69 99 GLU A CA 1
ATOM 763 C C . GLU A 1 99 ? -4.461 -10.445 -4.094 1 93.69 99 GLU A C 1
ATOM 765 O O . GLU A 1 99 ? -3.77 -10.875 -5.02 1 93.69 99 GLU A O 1
ATOM 770 N N . ILE A 1 100 ? -4.039 -10.25 -2.926 1 92.5 100 ILE A N 1
ATOM 771 C CA . ILE A 1 100 ? -2.756 -10.742 -2.436 1 92.5 100 ILE A CA 1
ATOM 772 C C . ILE A 1 100 ? -2.98 -11.867 -1.436 1 92.5 100 ILE A C 1
ATOM 774 O O . ILE A 1 100 ? -3.723 -11.711 -0.464 1 92.5 100 ILE A O 1
ATOM 778 N N . ARG A 1 101 ? -2.371 -12.977 -1.636 1 88.75 101 ARG A N 1
ATOM 779 C CA . ARG A 1 101 ? -2.475 -14.094 -0.704 1 88.75 101 ARG A CA 1
ATOM 780 C C . ARG A 1 101 ? -1.203 -14.93 -0.711 1 88.75 101 ARG A C 1
ATOM 782 O O . ARG A 1 101 ? -0.477 -14.961 -1.707 1 88.75 101 ARG A O 1
ATOM 789 N N . ARG A 1 102 ? -1.057 -15.578 0.396 1 87 102 ARG A N 1
ATOM 790 C CA . ARG A 1 102 ? -0.029 -16.609 0.365 1 87 102 ARG A CA 1
ATOM 791 C C . ARG A 1 102 ? -0.396 -17.719 -0.617 1 87 102 ARG A C 1
ATOM 793 O O . ARG A 1 102 ? -1.56 -18.125 -0.705 1 87 102 ARG A O 1
ATOM 800 N N . LYS A 1 103 ? 0.588 -18.094 -1.337 1 83.62 103 LYS A N 1
ATOM 801 C CA . LYS A 1 103 ? 0.313 -19.062 -2.395 1 83.62 103 LYS A CA 1
ATOM 802 C C . LYS A 1 103 ? 0.094 -20.453 -1.82 1 83.62 103 LYS A C 1
ATOM 804 O O . LYS A 1 103 ? 0.811 -20.875 -0.91 1 83.62 103 LYS A O 1
ATOM 809 N N . VAL A 1 104 ? -0.889 -21.094 -2.312 1 79.44 104 VAL A N 1
ATOM 810 C CA . VAL A 1 104 ? -1.219 -22.469 -1.989 1 79.44 104 VAL A CA 1
ATOM 811 C C . VAL A 1 104 ? -0.885 -23.375 -3.176 1 79.44 104 VAL A C 1
ATOM 813 O O . VAL A 1 104 ? -1.204 -23.047 -4.32 1 79.44 104 VAL A O 1
ATOM 816 N N . ASP A 1 105 ? -0.097 -24.438 -2.777 1 77.56 105 ASP A N 1
ATOM 817 C CA . ASP A 1 105 ? 0.146 -25.438 -3.811 1 77.56 105 ASP A CA 1
ATOM 818 C C . ASP A 1 105 ? -1.151 -26.141 -4.219 1 77.56 105 ASP A C 1
ATOM 820 O O . ASP A 1 105 ? -1.781 -26.812 -3.4 1 77.56 105 ASP A O 1
ATOM 824 N N . ALA A 1 106 ? -1.425 -25.922 -5.43 1 74.56 106 ALA A N 1
ATOM 825 C CA . ALA A 1 106 ? -2.707 -26.438 -5.91 1 74.56 106 ALA A CA 1
ATOM 826 C C . ALA A 1 106 ? -2.744 -27.953 -5.859 1 74.56 106 ALA A C 1
ATOM 828 O O . ALA A 1 106 ? -3.791 -28.547 -5.598 1 74.56 106 ALA A O 1
ATOM 829 N N . SER A 1 107 ? -1.636 -28.625 -6.156 1 79.06 107 SER A N 1
ATOM 830 C CA . SER A 1 107 ? -1.6 -30.078 -6.199 1 79.06 107 SER A CA 1
ATOM 831 C C . SER A 1 107 ? -1.707 -30.672 -4.801 1 79.06 107 SER A C 1
ATOM 833 O O . SER A 1 107 ? -2.311 -31.734 -4.617 1 79.06 107 SER A O 1
ATOM 835 N N . THR A 1 108 ? -1.147 -29.922 -3.814 1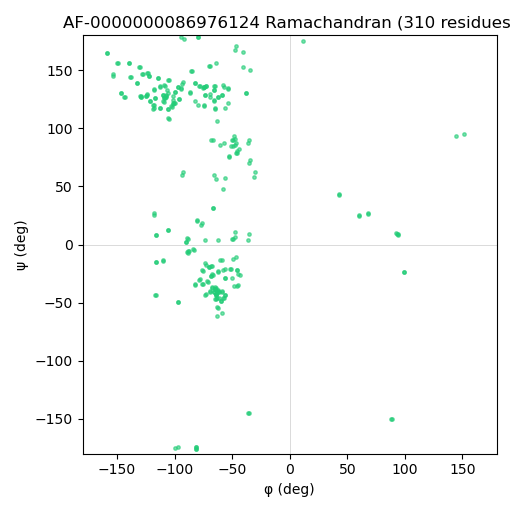 78.56 108 THR A N 1
ATOM 836 C CA . THR A 1 108 ? -1.101 -30.469 -2.461 1 78.56 108 THR A CA 1
ATOM 837 C C . THR A 1 108 ? -2.057 -29.703 -1.542 1 78.56 108 THR A C 1
ATOM 839 O O . THR A 1 108 ? -2.352 -30.156 -0.436 1 78.56 108 THR A O 1
ATOM 842 N N . ASN A 1 109 ? -2.48 -28.641 -1.989 1 77.25 109 ASN A N 1
ATOM 843 C CA . ASN A 1 109 ? -3.328 -27.75 -1.207 1 77.25 109 ASN A CA 1
ATOM 844 C C . ASN A 1 109 ? -2.625 -27.281 0.063 1 77.25 109 ASN A C 1
ATOM 846 O O . ASN A 1 109 ? -3.254 -27.141 1.113 1 77.25 109 ASN A O 1
ATOM 850 N N . VAL A 1 110 ? -1.329 -27.266 0.035 1 76.06 110 VAL A N 1
ATOM 851 C CA . VAL A 1 110 ? -0.533 -26.828 1.174 1 76.06 110 VAL A CA 1
ATOM 852 C C . VAL A 1 110 ? 0.066 -25.453 0.877 1 76.06 110 VAL A C 1
ATOM 854 O O . VAL A 1 110 ? 0.475 -25.172 -0.254 1 76.06 110 VAL A O 1
ATOM 857 N N . MET A 1 111 ? -0.032 -24.547 1.802 1 74.62 111 MET A N 1
ATOM 858 C CA . MET A 1 111 ? 0.574 -23.219 1.701 1 74.62 111 MET A CA 1
ATOM 859 C C . MET A 1 111 ? 2.076 -23.328 1.459 1 74.62 111 MET A C 1
ATOM 861 O O . MET A 1 111 ? 2.764 -24.109 2.123 1 74.62 111 MET A O 1
ATOM 865 N N . LEU A 1 112 ? 2.479 -22.781 0.24 1 73 112 LEU A N 1
ATOM 866 C CA . LEU A 1 112 ? 3.908 -22.656 -0.026 1 73 112 LEU A CA 1
ATOM 867 C C . LEU A 1 112 ? 4.562 -21.703 0.971 1 73 112 LEU A C 1
ATOM 869 O O . LEU A 1 112 ? 3.895 -20.844 1.544 1 73 112 LEU A O 1
ATOM 873 N N . GLY A 1 113 ? 5.305 -21.906 1.93 1 71.44 113 GLY A N 1
ATOM 874 C CA . GLY A 1 113 ? 6.047 -21.156 2.939 1 71.44 113 GLY A CA 1
ATOM 875 C C . GLY A 1 113 ? 5.684 -19.688 2.992 1 71.44 113 GLY A C 1
ATOM 876 O O . GLY A 1 113 ? 4.852 -19.219 2.211 1 71.44 113 GLY A O 1
ATOM 877 N N . LYS A 1 114 ? 6.168 -18.891 3.891 1 72.69 114 LYS A N 1
ATOM 878 C CA . LYS A 1 114 ? 5.895 -17.484 4.172 1 72.69 114 LYS A CA 1
ATOM 879 C C . LYS A 1 114 ? 6.535 -16.578 3.119 1 72.69 114 LYS A C 1
ATOM 881 O O . LYS A 1 114 ? 6.305 -15.367 3.111 1 72.69 114 LYS A O 1
ATOM 886 N N . ASP A 1 115 ? 7.188 -17.219 2.053 1 79.62 115 ASP A N 1
ATOM 887 C CA . ASP A 1 115 ? 7.984 -16.406 1.128 1 79.62 115 ASP A CA 1
ATOM 888 C C . ASP A 1 115 ? 7.402 -16.453 -0.283 1 79.62 115 ASP A C 1
ATOM 890 O O . ASP A 1 115 ? 8.008 -15.953 -1.229 1 79.62 115 ASP A O 1
ATOM 894 N N . VAL A 1 116 ? 6.258 -17.016 -0.484 1 86.56 116 VAL A N 1
ATOM 895 C CA . VAL A 1 116 ? 5.652 -17.109 -1.809 1 86.56 116 VAL A CA 1
ATOM 896 C C . VAL A 1 116 ? 4.211 -16.594 -1.748 1 86.56 116 VAL A C 1
ATOM 898 O O . VAL A 1 116 ? 3.4 -17.109 -0.971 1 86.56 116 VAL A O 1
ATOM 901 N N . PHE A 1 117 ? 3.871 -15.68 -2.611 1 89.81 117 PHE A N 1
ATOM 902 C CA . PHE A 1 117 ? 2.553 -15.055 -2.658 1 89.81 117 PHE A CA 1
ATOM 903 C C . PHE A 1 117 ? 1.929 -15.211 -4.039 1 89.81 117 PHE A C 1
ATOM 905 O O . PHE A 1 117 ? 2.643 -15.305 -5.043 1 89.81 117 PHE A O 1
ATOM 912 N N . SER A 1 118 ? 0.698 -15.305 -3.975 1 92 118 SER A N 1
ATOM 913 C CA . SER A 1 118 ? -0.08 -15.172 -5.199 1 92 118 SER A CA 1
ATOM 914 C C . SER A 1 118 ? -0.68 -13.773 -5.324 1 92 118 SER A C 1
ATOM 916 O O . SER A 1 118 ? -1.211 -13.234 -4.352 1 92 118 SER A O 1
ATOM 918 N N . LEU A 1 119 ? -0.51 -13.18 -6.449 1 95 119 LEU A N 1
ATOM 919 C CA . LEU A 1 119 ? -1.087 -11.883 -6.781 1 95 119 LEU A CA 1
ATOM 920 C C . LEU A 1 119 ? -2.037 -12 -7.969 1 95 119 LEU A C 1
ATOM 922 O O . LEU A 1 119 ? -1.649 -12.477 -9.039 1 95 119 LEU A O 1
ATOM 926 N N . SER A 1 120 ? -3.299 -11.711 -7.781 1 95.56 120 SER A N 1
ATOM 927 C CA . SER A 1 120 ? -4.309 -11.688 -8.836 1 95.56 120 SER A CA 1
ATOM 928 C C . SER A 1 120 ? -4.773 -10.266 -9.125 1 95.56 120 SER A C 1
ATOM 930 O O . SER A 1 120 ? -5.184 -9.539 -8.211 1 95.56 120 SER A O 1
ATOM 932 N N . LEU A 1 121 ? -4.742 -9.875 -10.414 1 96.5 121 LEU A N 1
ATOM 933 C CA . LEU A 1 121 ? -5.102 -8.516 -10.805 1 96.5 121 LEU A CA 1
ATOM 934 C C . LEU A 1 121 ? -6.129 -8.523 -11.93 1 96.5 121 LEU A C 1
ATOM 936 O O . LEU A 1 121 ? -5.949 -9.211 -12.938 1 96.5 121 LEU A O 1
ATOM 940 N N . LYS A 1 122 ? -7.234 -7.816 -11.734 1 95.25 122 LYS A N 1
ATOM 941 C CA . LYS A 1 122 ? -8.141 -7.562 -12.852 1 95.25 122 LYS A CA 1
ATOM 942 C C . LYS A 1 122 ? -7.516 -6.613 -13.867 1 95.25 122 LYS A C 1
ATOM 944 O O . LYS A 1 122 ? -6.652 -5.805 -13.516 1 95.25 122 LYS A O 1
ATOM 949 N N . PRO A 1 123 ? -7.973 -6.742 -15.102 1 92 123 PRO A N 1
ATOM 950 C CA . PRO A 1 123 ? -7.449 -5.82 -16.109 1 92 123 PRO A CA 1
ATOM 951 C C . PRO A 1 123 ? -7.602 -4.355 -15.703 1 92 123 PRO A C 1
ATOM 953 O O . PRO A 1 123 ? -8.648 -3.959 -15.195 1 92 123 PRO A O 1
ATOM 956 N N . GLY A 1 124 ? -6.566 -3.584 -15.867 1 89.06 124 GLY A N 1
ATOM 957 C CA . GLY A 1 124 ? -6.621 -2.164 -15.562 1 89.06 124 GLY A CA 1
ATOM 958 C C . GLY A 1 124 ? -6.027 -1.818 -14.211 1 89.06 124 GLY A C 1
ATOM 959 O O . GLY A 1 124 ? -5.723 -0.655 -13.938 1 89.06 124 GLY A O 1
ATOM 960 N N . PHE A 1 125 ? -6.004 -2.768 -13.344 1 92.56 125 PHE A N 1
ATOM 961 C CA . PHE A 1 125 ? -5.383 -2.48 -12.055 1 92.56 125 PHE A CA 1
ATOM 962 C C . PHE A 1 125 ? -3.865 -2.396 -12.195 1 92.56 125 PHE A C 1
ATOM 964 O O . PHE A 1 125 ? -3.252 -3.227 -12.867 1 92.56 125 PHE A O 1
ATOM 971 N N . ASP A 1 126 ? -3.248 -1.403 -11.562 1 92.38 126 ASP A N 1
ATOM 972 C CA . ASP A 1 126 ? -1.82 -1.13 -11.688 1 92.38 126 ASP A CA 1
ATOM 973 C C . ASP A 1 126 ? -0.993 -2.152 -10.914 1 92.38 126 ASP A C 1
ATOM 975 O O . ASP A 1 126 ? -1.059 -2.205 -9.68 1 92.38 126 ASP A O 1
ATOM 979 N N . GLY A 1 127 ? -0.142 -2.875 -11.625 1 93.62 127 GLY A N 1
ATOM 980 C CA . GLY A 1 127 ? 0.694 -3.889 -11 1 93.62 127 GLY A CA 1
ATOM 981 C C . GLY A 1 127 ? 1.704 -3.311 -10.023 1 93.62 127 GLY A C 1
ATOM 982 O O . GLY A 1 127 ? 1.998 -3.92 -8.992 1 93.62 127 GLY A O 1
ATOM 983 N N . ALA A 1 128 ? 2.223 -2.203 -10.391 1 91.94 128 ALA A N 1
ATOM 984 C CA . ALA A 1 128 ? 3.174 -1.545 -9.5 1 91.94 128 ALA A CA 1
ATOM 985 C C . ALA A 1 128 ? 2.512 -1.16 -8.18 1 91.94 128 ALA A C 1
ATOM 987 O O . ALA A 1 128 ? 3.119 -1.286 -7.113 1 91.94 128 ALA A O 1
ATOM 988 N N . PHE A 1 129 ? 1.28 -0.687 -8.211 1 90.94 129 PHE A N 1
ATOM 989 C CA . PHE A 1 129 ? 0.504 -0.393 -7.012 1 90.94 129 PHE A CA 1
ATOM 990 C C . PHE A 1 129 ? 0.326 -1.646 -6.16 1 90.94 129 PHE A C 1
ATOM 992 O O . PHE A 1 129 ? 0.569 -1.62 -4.953 1 90.94 129 PHE A O 1
ATOM 999 N N . ALA A 1 130 ? -0.064 -2.684 -6.797 1 94.44 130 ALA A N 1
ATOM 1000 C CA . ALA A 1 130 ? -0.258 -3.943 -6.086 1 94.44 130 ALA A CA 1
ATOM 1001 C C . ALA A 1 130 ? 1.035 -4.398 -5.414 1 94.44 130 ALA A C 1
ATOM 1003 O O . ALA A 1 130 ? 1.022 -4.852 -4.27 1 94.44 130 ALA A O 1
ATOM 1004 N N . MET A 1 131 ? 2.162 -4.27 -6.039 1 94.12 131 MET A N 1
ATOM 1005 C CA . MET A 1 131 ? 3.447 -4.68 -5.48 1 94.12 131 MET A CA 1
ATOM 1006 C C . MET A 1 131 ? 3.826 -3.809 -4.289 1 94.12 131 MET A C 1
ATOM 1008 O O . MET A 1 131 ? 4.426 -4.293 -3.326 1 94.12 131 MET A O 1
ATOM 1012 N N . ALA A 1 132 ? 3.504 -2.541 -4.402 1 92 132 ALA A N 1
ATOM 1013 C CA . ALA A 1 132 ? 3.752 -1.689 -3.24 1 92 132 ALA A CA 1
ATOM 1014 C C . ALA A 1 132 ? 3.041 -2.229 -2.004 1 92 132 ALA A C 1
ATOM 1016 O O . ALA A 1 132 ? 3.621 -2.273 -0.916 1 92 132 ALA A O 1
ATOM 1017 N N . LEU A 1 133 ? 1.826 -2.648 -2.156 1 90.56 133 LEU A N 1
ATOM 1018 C CA . LEU A 1 133 ? 1.064 -3.217 -1.048 1 90.56 133 LEU A CA 1
ATOM 1019 C C . LEU A 1 133 ? 1.705 -4.508 -0.553 1 90.56 133 LEU A C 1
ATOM 1021 O O . LEU A 1 133 ? 1.836 -4.719 0.655 1 90.56 133 LEU A O 1
ATOM 1025 N N . VAL A 1 134 ? 2.143 -5.359 -1.463 1 89.12 134 VAL A N 1
ATOM 1026 C CA . VAL A 1 134 ? 2.822 -6.598 -1.091 1 89.12 134 VAL A CA 1
ATOM 1027 C C . VAL A 1 134 ? 4.051 -6.277 -0.242 1 89.12 134 VAL A C 1
ATOM 1029 O O . VAL A 1 134 ? 4.285 -6.918 0.787 1 89.12 134 VAL A O 1
ATOM 1032 N N . LEU A 1 135 ? 4.801 -5.332 -0.667 1 86.19 135 LEU A N 1
ATOM 1033 C CA . LEU A 1 135 ? 6.051 -4.992 0.002 1 86.19 135 LEU A CA 1
ATOM 1034 C C . LEU A 1 135 ? 5.789 -4.477 1.413 1 86.19 135 LEU A C 1
ATOM 1036 O O . LEU A 1 135 ? 6.465 -4.883 2.361 1 86.19 135 LEU A O 1
ATOM 1040 N N . VAL A 1 136 ? 4.836 -3.656 1.544 1 82.81 136 VAL A N 1
ATOM 1041 C CA . VAL A 1 136 ? 4.531 -3.105 2.861 1 82.81 136 VAL A CA 1
ATOM 1042 C C . VAL A 1 136 ? 3.955 -4.199 3.758 1 82.81 136 VAL A C 1
ATOM 1044 O O . VAL A 1 136 ? 4.301 -4.289 4.938 1 82.81 136 VAL A O 1
ATOM 1047 N N . LEU A 1 137 ? 3.131 -5.055 3.279 1 81.62 137 LEU A N 1
ATOM 1048 C CA . LEU A 1 137 ? 2.572 -6.164 4.039 1 81.62 137 LEU A CA 1
ATOM 1049 C C . LEU A 1 137 ? 3.674 -7.113 4.504 1 81.62 137 LEU A C 1
ATOM 1051 O O . LEU A 1 137 ? 3.633 -7.617 5.629 1 81.62 137 LEU A O 1
ATOM 1055 N N . ASP A 1 138 ? 4.566 -7.312 3.611 1 79.44 138 ASP A N 1
ATOM 1056 C CA . ASP A 1 138 ? 5.676 -8.203 3.941 1 79.44 138 ASP A CA 1
ATOM 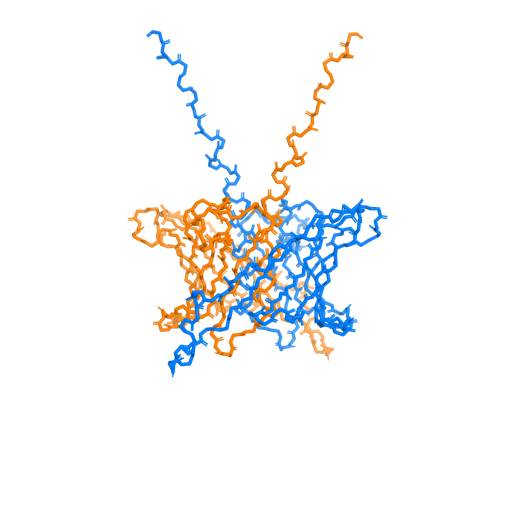1057 C C . ASP A 1 138 ? 6.551 -7.605 5.043 1 79.44 138 ASP A C 1
ATOM 1059 O O . ASP A 1 138 ? 7.02 -8.328 5.93 1 79.44 138 ASP A O 1
ATOM 1063 N N . ARG A 1 139 ? 6.758 -6.398 4.938 1 71.69 139 ARG A N 1
ATOM 1064 C CA . ARG A 1 139 ? 7.625 -5.723 5.898 1 71.69 139 ARG A CA 1
ATOM 1065 C C . ARG A 1 139 ? 6.977 -5.672 7.277 1 71.69 139 ARG A C 1
ATOM 1067 O O . ARG A 1 139 ? 7.668 -5.707 8.297 1 71.69 139 ARG A O 1
ATOM 1074 N N . ILE A 1 140 ? 5.75 -5.688 7.289 1 63.06 140 ILE A N 1
ATOM 1075 C CA . ILE A 1 140 ? 5.008 -5.727 8.547 1 63.06 140 ILE A CA 1
ATOM 1076 C C . ILE A 1 140 ? 5.297 -7.039 9.273 1 63.06 140 ILE A C 1
ATOM 1078 O O . ILE A 1 140 ? 5.484 -7.051 10.492 1 63.06 140 ILE A O 1
ATOM 1082 N N . ASN A 1 141 ? 5.238 -8.031 8.578 1 59.91 141 ASN A N 1
ATOM 1083 C CA . ASN A 1 141 ? 5.43 -9.352 9.172 1 59.91 141 ASN A CA 1
ATOM 1084 C C . ASN A 1 141 ? 6.906 -9.648 9.414 1 59.91 141 ASN A C 1
ATOM 1086 O O . ASN A 1 141 ? 7.246 -10.438 10.305 1 59.91 141 ASN A O 1
ATOM 1090 N N . GLY A 1 142 ? 7.809 -9.172 8.695 1 57.81 142 GLY A N 1
ATOM 1091 C CA . GLY A 1 142 ? 9.234 -9.406 8.867 1 57.81 142 GLY A CA 1
ATOM 1092 C C . GLY A 1 142 ? 9.82 -8.664 10.055 1 57.81 142 GLY A C 1
ATOM 1093 O O . GLY A 1 142 ? 10.758 -9.141 10.695 1 57.81 142 GLY A O 1
ATOM 1094 N N . ASP A 1 143 ? 9.484 -7.43 10.281 1 51.5 143 ASP A N 1
ATOM 1095 C CA . ASP A 1 143 ? 9.992 -6.684 11.43 1 51.5 143 ASP A CA 1
ATOM 1096 C C . ASP A 1 143 ? 9.453 -7.262 12.734 1 51.5 143 ASP A C 1
ATOM 1098 O O . ASP A 1 143 ? 10.094 -7.133 13.781 1 51.5 143 ASP A O 1
ATOM 1102 N N . ASP A 1 144 ? 8.375 -7.883 12.805 1 45.16 144 ASP A N 1
ATOM 1103 C CA . ASP A 1 144 ? 8.016 -8.531 14.062 1 45.16 144 ASP A CA 1
ATOM 1104 C C . ASP A 1 144 ? 9.102 -9.516 14.5 1 45.16 144 ASP A C 1
ATOM 1106 O O . ASP A 1 144 ? 9.211 -9.836 15.688 1 45.16 144 ASP A O 1
ATOM 1110 N N . GLY A 1 145 ? 9.977 -10.047 13.711 1 38.72 145 GLY A N 1
ATOM 1111 C CA . GLY A 1 145 ? 10.984 -10.969 14.195 1 38.72 145 GLY A CA 1
ATOM 1112 C C . GLY A 1 145 ? 12.188 -10.273 14.797 1 38.72 145 GLY A C 1
ATOM 1113 O O . GLY A 1 145 ? 13 -10.906 15.484 1 38.72 145 GLY A O 1
ATOM 1114 N N . LEU A 1 146 ? 12.648 -9.172 14.352 1 36.12 146 LEU A N 1
ATOM 1115 C CA . LEU A 1 146 ? 13.914 -8.656 14.859 1 36.12 146 LEU A CA 1
ATOM 1116 C C . LEU A 1 146 ? 13.742 -8.07 16.25 1 36.12 146 LEU A C 1
ATOM 1118 O O . LEU A 1 146 ? 14.719 -7.957 17.016 1 36.12 146 LEU A O 1
ATOM 1122 N N . ASP A 1 147 ? 12.695 -7.484 16.641 1 36.59 147 ASP A N 1
ATOM 1123 C CA . ASP A 1 147 ? 12.734 -6.973 18 1 36.59 147 ASP A CA 1
ATOM 1124 C C . ASP A 1 147 ? 12.633 -8.109 19.016 1 36.59 147 ASP A C 1
ATOM 1126 O O . ASP A 1 147 ? 12.719 -7.875 20.234 1 36.59 147 ASP A O 1
ATOM 1130 N N . SER A 1 148 ? 12.266 -9.188 18.672 1 32.28 148 SER A N 1
ATOM 1131 C CA . SER A 1 148 ? 12.281 -10.172 19.75 1 32.28 148 SER A CA 1
ATOM 1132 C C . SER A 1 148 ? 13.703 -10.648 20.047 1 32.28 148 SER A C 1
ATOM 1134 O O . SER A 1 148 ? 13.945 -11.297 21.062 1 32.28 148 SER A O 1
ATOM 1136 N N . ALA A 1 149 ? 14.719 -10.578 19.203 1 28.12 149 ALA A N 1
ATOM 1137 C CA . ALA A 1 149 ? 16.031 -11.047 19.656 1 28.12 149 ALA A CA 1
ATOM 1138 C C . ALA A 1 149 ? 16.719 -9.984 20.5 1 28.12 149 ALA A C 1
ATOM 1140 O O . ALA A 1 149 ? 17.719 -9.391 20.078 1 28.12 149 ALA A O 1
ATOM 1141 N N . ALA A 1 150 ? 16.203 -8.938 21.156 1 32.44 150 ALA A N 1
ATOM 1142 C CA . ALA A 1 150 ? 16.938 -8.352 22.266 1 32.44 150 ALA A CA 1
ATOM 1143 C C . ALA A 1 150 ? 17.328 -9.414 23.297 1 32.44 150 ALA A C 1
ATOM 1145 O O . ALA A 1 150 ? 16.453 -9.953 23.984 1 32.44 150 ALA A O 1
ATOM 1146 N N . GLU A 1 151 ? 18.312 -10.234 23.047 1 30.42 151 GLU A N 1
ATOM 1147 C CA . GLU A 1 151 ? 19 -11.094 24 1 30.42 151 GLU A CA 1
ATOM 1148 C C . GLU A 1 151 ? 19.359 -10.328 25.266 1 30.42 151 GLU A C 1
ATOM 1150 O O . GLU A 1 151 ? 20.047 -9.305 25.203 1 30.42 151 GLU A O 1
ATOM 1155 N N . LEU A 1 152 ? 18.562 -10.219 26.234 1 29.44 152 LEU A N 1
ATOM 1156 C CA . LEU A 1 152 ? 18.938 -10.055 27.641 1 29.44 152 LEU A CA 1
ATOM 1157 C C . LEU A 1 152 ? 20.219 -10.828 27.953 1 29.44 152 LEU A C 1
ATOM 1159 O O . LEU A 1 152 ? 20.25 -12.055 27.812 1 29.44 152 LEU A O 1
ATOM 1163 N N . ASP A 1 153 ? 21.328 -10.32 27.469 1 29.58 153 ASP A N 1
ATOM 1164 C CA . ASP A 1 153 ? 22.531 -10.875 28.078 1 29.58 153 ASP A CA 1
ATOM 1165 C C . ASP A 1 153 ? 22.406 -10.859 29.609 1 29.58 153 ASP A C 1
ATOM 1167 O O . ASP A 1 153 ? 22.219 -9.805 30.203 1 29.58 153 ASP A O 1
ATOM 1171 N N . PRO A 1 154 ? 21.953 -11.906 30.203 1 32.59 154 PRO A N 1
ATOM 1172 C CA . PRO A 1 154 ? 21.938 -12.141 31.656 1 32.59 154 PRO A CA 1
ATOM 1173 C C . PRO A 1 154 ? 23.25 -11.789 32.312 1 32.59 154 PRO A C 1
ATOM 1175 O O . PRO A 1 154 ? 23.359 -11.828 33.562 1 32.59 154 PRO A O 1
ATOM 1178 N N . THR A 1 155 ? 24.391 -11.75 31.531 1 30.36 155 THR A N 1
ATOM 1179 C CA . THR A 1 155 ? 25.594 -11.984 32.344 1 30.36 155 THR A CA 1
ATOM 1180 C C . THR A 1 155 ? 25.969 -10.734 33.125 1 30.36 155 THR A C 1
ATOM 1182 O O . THR A 1 155 ? 26.797 -9.938 32.688 1 30.36 155 THR A O 1
ATOM 1185 N N . LEU A 1 156 ? 25.156 -9.648 33.375 1 27.27 156 LEU A N 1
ATOM 1186 C CA . LEU A 1 156 ? 25.781 -8.734 34.344 1 27.27 156 LEU A CA 1
ATOM 1187 C C . LEU A 1 156 ? 25.922 -9.398 35.719 1 27.27 156 LEU A C 1
ATOM 1189 O O . LEU A 1 156 ? 24.938 -9.641 36.406 1 27.27 156 LEU A O 1
ATOM 1193 N N . ASP A 1 157 ? 26.688 -10.539 35.75 1 23.28 157 ASP A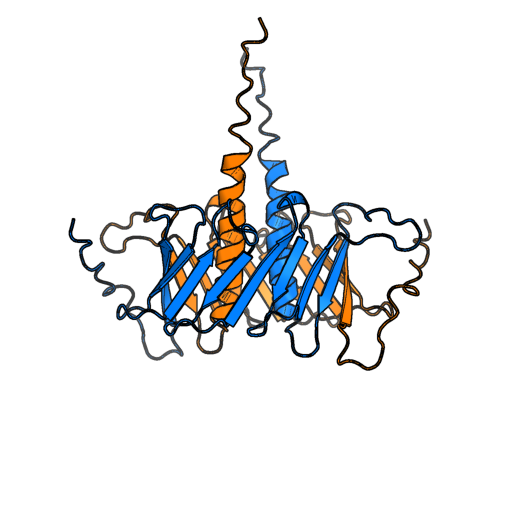 N 1
ATOM 1194 C CA . ASP A 1 157 ? 27.297 -10.766 37.062 1 23.28 157 ASP A CA 1
ATOM 1195 C C . ASP A 1 157 ? 28.328 -9.695 37.375 1 23.28 157 ASP A C 1
ATOM 1197 O O . ASP A 1 157 ? 29.062 -9.242 36.5 1 23.28 157 ASP A O 1
ATOM 1201 N N . MET B 1 1 ? 18.828 -29.547 -7.035 1 20.92 1 MET B N 1
ATOM 1202 C CA . MET B 1 1 ? 17.5 -29.812 -6.477 1 20.92 1 MET B CA 1
ATOM 1203 C C . MET B 1 1 ? 16.406 -29.156 -7.32 1 20.92 1 MET B C 1
ATOM 1205 O O . MET B 1 1 ? 16.406 -27.938 -7.496 1 20.92 1 MET B O 1
ATOM 1209 N N . LYS B 1 2 ? 15.789 -29.922 -8.305 1 24.61 2 LYS B N 1
ATOM 1210 C CA . LYS B 1 2 ? 14.945 -29.5 -9.422 1 24.61 2 LYS B CA 1
ATOM 1211 C C . LYS B 1 2 ? 13.617 -28.922 -8.922 1 24.61 2 LYS B C 1
ATOM 1213 O O . LYS B 1 2 ? 12.891 -29.594 -8.188 1 24.61 2 LYS B O 1
ATOM 1218 N N . VAL B 1 3 ? 13.492 -27.672 -8.664 1 29.81 3 VAL B N 1
ATOM 1219 C CA . VAL B 1 3 ? 12.18 -27.109 -8.391 1 29.81 3 VAL B CA 1
ATOM 1220 C C . VAL B 1 3 ? 11.188 -27.547 -9.469 1 29.81 3 VAL B C 1
ATOM 1222 O O . VAL B 1 3 ? 11.367 -27.234 -10.648 1 29.81 3 VAL B O 1
ATOM 1225 N N . SER B 1 4 ? 10.578 -28.734 -9.328 1 28.98 4 SER B N 1
ATOM 1226 C CA . SER B 1 4 ? 9.477 -29.188 -10.172 1 28.98 4 SER B CA 1
ATOM 1227 C C . SER B 1 4 ? 8.539 -28.031 -10.516 1 28.98 4 SER B C 1
ATOM 1229 O O . SER B 1 4 ? 8.375 -27.094 -9.727 1 28.98 4 SER B O 1
ATOM 1231 N N . SER B 1 5 ? 8.227 -27.875 -11.773 1 29.95 5 SER B N 1
ATOM 1232 C CA . SER B 1 5 ? 7.273 -27 -12.453 1 29.95 5 SER B CA 1
ATOM 1233 C C . SER B 1 5 ? 5.922 -27 -11.75 1 29.95 5 SER B C 1
ATOM 1235 O O . SER B 1 5 ? 5.312 -28.047 -11.547 1 29.95 5 SER B O 1
ATOM 1237 N N . VAL B 1 6 ? 5.801 -26.281 -10.688 1 35.16 6 VAL B N 1
ATOM 1238 C CA . VAL B 1 6 ? 4.457 -26.094 -10.148 1 35.16 6 VAL B CA 1
ATOM 1239 C C . VAL B 1 6 ? 3.453 -26 -11.297 1 35.16 6 VAL B C 1
ATOM 1241 O O . VAL B 1 6 ? 3.6 -25.156 -12.188 1 35.16 6 VAL B O 1
ATOM 1244 N N . ASP B 1 7 ? 2.896 -27.109 -11.727 1 32.91 7 ASP B N 1
ATOM 1245 C CA . ASP B 1 7 ? 1.811 -27.219 -12.695 1 32.91 7 ASP B CA 1
ATOM 1246 C C . ASP B 1 7 ? 0.716 -26.188 -12.414 1 32.91 7 ASP B C 1
ATOM 1248 O O . ASP B 1 7 ? 0.052 -26.25 -11.383 1 32.91 7 ASP B O 1
ATOM 1252 N N . ASP B 1 8 ? 0.911 -24.984 -12.867 1 34.19 8 ASP B N 1
ATOM 1253 C CA . ASP B 1 8 ? -0.008 -23.875 -13.023 1 34.19 8 ASP B CA 1
ATOM 1254 C C . ASP B 1 8 ? -1.306 -24.312 -13.695 1 34.19 8 ASP B C 1
ATOM 1256 O O . ASP B 1 8 ? -2.051 -23.484 -14.227 1 34.19 8 ASP B O 1
ATOM 1260 N N . SER B 1 9 ? -1.549 -25.594 -13.945 1 33.16 9 SER B N 1
ATOM 1261 C CA . SER B 1 9 ? -2.725 -25.922 -14.742 1 33.16 9 SER B CA 1
ATOM 1262 C C . SER B 1 9 ? -4.008 -25.516 -14.031 1 33.16 9 SER B C 1
ATOM 1264 O O . SER B 1 9 ? -5.043 -25.312 -14.672 1 33.16 9 SER B O 1
ATOM 1266 N N . GLN B 1 10 ? -4.141 -25.844 -12.75 1 33.25 10 GLN B N 1
ATOM 1267 C CA . GLN B 1 10 ? -5.523 -25.766 -12.297 1 33.25 10 GLN B CA 1
ATOM 1268 C C . GLN B 1 10 ? -6.055 -24.344 -12.375 1 33.25 10 GLN B C 1
ATOM 1270 O O . GLN B 1 10 ? -7.266 -24.109 -12.297 1 33.25 10 GLN B O 1
ATOM 1275 N N . PHE B 1 11 ? -5.348 -23.375 -11.758 1 36.12 11 PHE B N 1
ATOM 1276 C CA . PHE B 1 11 ? -6.039 -22.094 -11.758 1 36.12 11 PHE B CA 1
ATOM 1277 C C . PHE B 1 11 ? -6.16 -21.531 -13.172 1 36.12 11 PHE B C 1
ATOM 1279 O O . PHE B 1 11 ? -5.277 -20.812 -13.633 1 36.12 11 PHE B O 1
ATOM 1286 N N . ASP B 1 12 ? -6.273 -22.406 -14.164 1 34 12 ASP B N 1
ATOM 1287 C CA . ASP B 1 12 ? -6.488 -22.078 -15.57 1 34 12 ASP B CA 1
ATOM 1288 C C . ASP B 1 12 ? -7.582 -21.031 -15.734 1 34 12 ASP B C 1
ATOM 1290 O O . ASP B 1 12 ? -7.918 -20.641 -16.859 1 34 12 ASP B O 1
ATOM 1294 N N . LEU B 1 13 ? -8.672 -21.047 -14.875 1 34.03 13 LEU B N 1
ATOM 1295 C CA . LEU B 1 13 ? -9.812 -20.453 -15.578 1 34.03 13 LEU B CA 1
ATOM 1296 C C . LEU B 1 13 ? -9.5 -19.031 -16.047 1 34.03 13 LEU B C 1
ATOM 1298 O O . LEU B 1 13 ? -9.625 -18.078 -15.273 1 34.03 13 LEU B O 1
ATOM 1302 N N . CYS B 1 14 ? -8.453 -18.734 -16.641 1 36.88 14 CYS B N 1
ATOM 1303 C CA . CYS B 1 14 ? -8.344 -17.625 -17.594 1 36.88 14 CYS B CA 1
ATOM 1304 C C . CYS B 1 14 ? -9.617 -17.484 -18.406 1 36.88 14 CYS B C 1
ATOM 1306 O O . CYS B 1 14 ? -9.578 -17.016 -19.562 1 36.88 14 CYS B O 1
ATOM 1308 N N . ASN B 1 15 ? -10.641 -18.141 -18.25 1 34.94 15 ASN B N 1
ATOM 1309 C CA . ASN B 1 15 ? -11.766 -18.078 -19.172 1 34.94 15 ASN B CA 1
ATOM 1310 C C . ASN B 1 15 ? -12.141 -16.641 -19.516 1 34.94 15 ASN B C 1
ATOM 1312 O O . ASN B 1 15 ? -11.781 -15.711 -18.781 1 34.94 15 ASN B O 1
ATOM 1316 N N . GLY B 1 16 ? -13.039 -16.219 -20.484 1 37.28 16 GLY B N 1
ATOM 1317 C CA . GLY B 1 16 ? -13.602 -15.141 -21.297 1 37.28 16 GLY B CA 1
ATOM 1318 C C . GLY B 1 16 ? -13.961 -13.914 -20.484 1 37.28 16 GLY B C 1
ATOM 1319 O O . GLY B 1 16 ? -14.445 -12.922 -21.031 1 37.28 16 GLY B O 1
ATOM 1320 N N . ILE B 1 17 ? -14.453 -14.031 -19.234 1 46.41 17 ILE B N 1
ATOM 1321 C CA . ILE B 1 17 ? -14.836 -12.789 -18.547 1 46.41 17 ILE B CA 1
ATOM 1322 C C . ILE B 1 17 ? -13.578 -11.984 -18.219 1 46.41 17 ILE B C 1
ATOM 1324 O O . ILE B 1 17 ? -12.484 -12.539 -18.109 1 46.41 17 ILE B O 1
ATOM 1328 N N . ALA B 1 18 ? -13.422 -10.742 -18.5 1 56.78 18 ALA B N 1
ATOM 1329 C CA . ALA B 1 18 ? -12.25 -9.875 -18.375 1 56.78 18 ALA B CA 1
ATOM 1330 C C . ALA B 1 18 ? -11.375 -10.312 -17.203 1 56.78 18 ALA B C 1
ATOM 1332 O O . ALA B 1 18 ? -11.633 -9.953 -16.047 1 56.78 18 ALA B O 1
ATOM 1333 N N . ALA B 1 19 ? -10.852 -11.609 -17.156 1 74.56 19 ALA B N 1
ATOM 1334 C CA . ALA B 1 19 ? -10.273 -12.516 -16.172 1 74.56 19 ALA B CA 1
ATOM 1335 C C . ALA B 1 19 ? -9.039 -11.898 -15.523 1 74.56 19 ALA B C 1
ATOM 1337 O O . ALA B 1 19 ? -8.344 -11.094 -16.141 1 74.56 19 ALA B O 1
ATOM 1338 N N . ALA B 1 20 ? -8.953 -12.039 -14.336 1 87.56 20 ALA B N 1
ATOM 1339 C CA . ALA B 1 20 ? -7.828 -11.586 -13.523 1 87.56 20 ALA B CA 1
ATOM 1340 C C . ALA B 1 20 ? -6.523 -12.227 -13.977 1 87.56 20 ALA B C 1
ATOM 1342 O O . ALA B 1 20 ? -6.52 -13.367 -14.461 1 87.56 20 ALA B O 1
ATOM 1343 N N . THR B 1 21 ? -5.48 -11.461 -14.234 1 93.5 21 THR B N 1
ATOM 1344 C CA . THR B 1 21 ? -4.137 -11.992 -14.445 1 93.5 21 THR B CA 1
ATOM 1345 C C . THR B 1 21 ? -3.516 -12.438 -13.125 1 93.5 21 THR B C 1
ATOM 1347 O O . THR B 1 21 ? -3.641 -11.742 -12.109 1 93.5 21 THR B O 1
ATOM 1350 N N . HIS B 1 22 ? -2.9 -13.602 -13.148 1 94.19 22 HIS B N 1
ATOM 1351 C CA . HIS B 1 22 ? -2.322 -14.164 -11.938 1 94.19 22 HIS B CA 1
ATOM 1352 C C . HIS B 1 22 ? -0.797 -14.125 -11.984 1 94.19 22 HIS B C 1
ATOM 1354 O O . HIS B 1 22 ? -0.195 -14.414 -13.016 1 94.19 22 HIS B O 1
ATOM 1360 N N . PHE B 1 23 ? -0.159 -13.742 -10.859 1 95.44 23 PHE B N 1
ATOM 1361 C CA . PHE B 1 23 ? 1.292 -13.68 -10.727 1 95.44 23 PHE B CA 1
ATOM 1362 C C . PHE B 1 23 ? 1.752 -14.438 -9.484 1 95.44 23 PHE B C 1
ATOM 1364 O O . PHE B 1 23 ? 1.007 -14.555 -8.508 1 95.44 23 PHE B O 1
ATOM 1371 N N . THR B 1 24 ? 2.896 -15.016 -9.57 1 92.94 24 THR B N 1
ATOM 1372 C CA . THR B 1 24 ? 3.578 -15.602 -8.422 1 92.94 24 THR B CA 1
ATOM 1373 C C . THR B 1 24 ? 4.707 -14.695 -7.938 1 92.94 24 THR B C 1
ATOM 1375 O O . THR B 1 24 ? 5.605 -14.352 -8.711 1 92.94 24 THR B O 1
ATOM 1378 N N . VAL B 1 25 ? 4.633 -14.242 -6.742 1 92.5 25 VAL B N 1
ATOM 1379 C CA . VAL B 1 25 ? 5.641 -13.398 -6.113 1 92.5 25 VAL B CA 1
ATOM 1380 C C . VAL B 1 25 ? 6.52 -14.234 -5.191 1 92.5 25 VAL B C 1
ATOM 1382 O O . VAL B 1 25 ? 6.027 -14.859 -4.25 1 92.5 25 VAL B O 1
ATOM 1385 N N . MET B 1 26 ? 7.801 -14.242 -5.445 1 89.94 26 MET B N 1
ATOM 1386 C CA . MET B 1 26 ? 8.742 -15.039 -4.668 1 89.94 26 MET B CA 1
ATOM 1387 C C . MET B 1 26 ? 9.766 -14.148 -3.967 1 89.94 26 MET B C 1
ATOM 1389 O O . MET B 1 26 ? 10.453 -13.359 -4.613 1 89.94 26 MET B O 1
ATOM 1393 N N . LYS B 1 27 ? 9.781 -14.227 -2.664 1 84.44 27 LYS B N 1
ATOM 1394 C CA . LYS B 1 27 ? 10.852 -13.555 -1.938 1 84.44 27 LYS B CA 1
ATOM 1395 C C . LYS B 1 27 ? 12.203 -14.18 -2.248 1 84.44 27 LYS B C 1
ATOM 1397 O O . LYS B 1 27 ? 12.336 -15.406 -2.297 1 84.44 27 LYS B O 1
ATOM 1402 N N . THR B 1 28 ? 13.133 -13.445 -2.697 1 80.25 28 THR B N 1
ATOM 1403 C CA . THR B 1 28 ? 14.445 -13.945 -3.084 1 80.25 28 THR B CA 1
ATOM 1404 C C . THR B 1 28 ? 15.422 -13.859 -1.917 1 80.25 28 THR B C 1
ATOM 1406 O O . THR B 1 28 ? 15.57 -12.805 -1.298 1 80.25 28 THR B O 1
ATOM 1409 N N . SER B 1 29 ? 15.25 -14.578 -0.694 1 54.97 29 SER B N 1
ATOM 1410 C CA . SER B 1 29 ? 16.219 -14.562 0.396 1 54.97 29 SER B CA 1
ATOM 1411 C C . SER B 1 29 ? 17.625 -14.852 -0.111 1 54.97 29 SER B C 1
ATOM 1413 O O . SER B 1 29 ? 18.438 -15.453 0.597 1 54.97 29 SER B O 1
ATOM 1415 N N . LEU B 1 30 ? 18 -15.008 -1.347 1 45.78 30 LEU B N 1
ATOM 1416 C CA . LEU B 1 30 ? 19.203 -15.828 -1.448 1 45.78 30 LEU B CA 1
ATOM 1417 C C . LEU B 1 30 ? 20.156 -15.547 -0.29 1 45.78 30 LEU B C 1
ATOM 1419 O O . LEU B 1 30 ? 20.609 -16.469 0.384 1 45.78 30 LEU B O 1
ATOM 1423 N N . PHE B 1 31 ? 21.547 -15.562 -0.41 1 41.34 31 PHE B N 1
ATOM 1424 C CA . PHE B 1 31 ? 22.75 -15.484 0.414 1 41.34 31 PHE B CA 1
ATOM 1425 C C . PHE B 1 31 ? 22.828 -14.148 1.14 1 41.34 31 PHE B C 1
ATOM 1427 O O . PHE B 1 31 ? 23.609 -13.984 2.078 1 41.34 31 PHE B O 1
ATOM 1434 N N . PHE B 1 32 ? 22.766 -12.875 0.468 1 38.5 32 PHE B N 1
ATOM 1435 C CA . PHE B 1 32 ? 23.141 -11.656 1.167 1 38.5 32 PHE B CA 1
ATOM 1436 C C . PHE B 1 32 ? 21.922 -10.984 1.777 1 38.5 32 PHE B C 1
ATOM 1438 O O . PHE B 1 32 ? 20.781 -11.266 1.383 1 38.5 32 PHE B O 1
ATOM 1445 N N . ALA B 1 33 ? 22.172 -9.875 2.465 1 39.19 33 ALA B N 1
ATOM 1446 C CA . ALA B 1 33 ? 21.578 -8.766 3.199 1 39.19 33 ALA B CA 1
ATOM 1447 C C . ALA B 1 33 ? 20.656 -7.945 2.303 1 39.19 33 ALA B C 1
ATOM 1449 O O . ALA B 1 33 ? 21.094 -7.312 1.347 1 39.19 33 ALA B O 1
ATOM 1450 N N . GLY B 1 34 ? 19.469 -8.32 2.17 1 51.09 34 GLY B N 1
ATOM 1451 C CA . GLY B 1 34 ? 18.406 -7.445 1.679 1 51.09 34 GLY B CA 1
ATOM 1452 C C . GLY B 1 34 ? 17.297 -8.188 0.964 1 51.09 34 GLY B C 1
ATOM 1453 O O . GLY B 1 34 ? 17.562 -9.125 0.204 1 51.09 34 GLY B O 1
ATOM 1454 N N . ASP B 1 35 ? 16.188 -8.609 1.442 1 66.44 35 ASP B N 1
ATOM 1455 C CA . ASP B 1 35 ? 14.922 -9.289 1.147 1 66.44 35 ASP B CA 1
ATOM 1456 C C . ASP B 1 35 ? 14.234 -8.672 -0.064 1 66.44 35 ASP B C 1
ATOM 1458 O O . ASP B 1 35 ? 13.938 -7.473 -0.07 1 66.44 35 ASP B O 1
ATOM 1462 N N . GLY B 1 36 ? 14.625 -9.312 -1.377 1 81.75 36 GLY B N 1
ATOM 1463 C CA . GLY B 1 36 ? 13.93 -8.867 -2.574 1 81.75 36 GLY B CA 1
ATOM 1464 C C . GLY B 1 36 ? 12.82 -9.812 -3 1 81.75 36 GLY B C 1
ATOM 1465 O O . GLY B 1 36 ? 12.469 -10.734 -2.262 1 81.75 36 GLY B O 1
ATOM 1466 N N . PHE B 1 37 ? 12.234 -9.477 -4.164 1 89.94 37 PHE B N 1
ATOM 1467 C CA . PHE B 1 37 ? 11.164 -10.289 -4.727 1 89.94 37 PHE B CA 1
ATOM 1468 C C . PHE B 1 37 ? 11.336 -10.445 -6.234 1 89.94 37 PHE B C 1
ATOM 1470 O O . PHE B 1 37 ? 11.867 -9.547 -6.898 1 89.94 37 PHE B O 1
ATOM 1477 N N . THR B 1 38 ? 10.992 -11.609 -6.719 1 92.56 38 THR B N 1
ATOM 1478 C CA . THR B 1 38 ? 10.734 -11.805 -8.141 1 92.56 38 THR B CA 1
ATOM 1479 C C . THR B 1 38 ? 9.266 -12.156 -8.383 1 92.56 38 THR B C 1
ATOM 1481 O O . THR B 1 38 ? 8.656 -12.875 -7.586 1 92.56 38 THR B O 1
ATOM 1484 N N . VAL B 1 39 ? 8.812 -11.633 -9.469 1 94.75 39 VAL B N 1
ATOM 1485 C CA . VAL B 1 39 ? 7.41 -11.859 -9.812 1 94.75 39 VAL B CA 1
ATOM 1486 C C . VAL B 1 39 ? 7.309 -12.492 -11.195 1 94.75 39 VAL B C 1
ATOM 1488 O O . VAL B 1 39 ? 7.898 -11.992 -12.156 1 94.75 39 VAL B O 1
ATOM 1491 N N . TYR B 1 40 ? 6.559 -13.586 -11.289 1 95.38 40 TYR B N 1
ATOM 1492 C CA . TYR B 1 40 ? 6.41 -14.32 -12.539 1 95.38 40 TYR B CA 1
ATOM 1493 C C . TYR B 1 40 ? 4.941 -14.422 -12.945 1 95.38 40 TYR B C 1
ATOM 1495 O O . TYR B 1 40 ? 4.062 -14.539 -12.086 1 95.38 40 TYR B O 1
ATOM 1503 N N . ASP B 1 41 ? 4.699 -14.375 -14.266 1 94.56 41 ASP B N 1
ATOM 1504 C CA . ASP B 1 41 ? 3.35 -14.68 -14.727 1 94.56 41 ASP B CA 1
ATOM 1505 C C . ASP B 1 41 ? 3.129 -16.188 -14.82 1 94.56 41 ASP B C 1
ATOM 1507 O O . ASP B 1 41 ? 3.998 -16.969 -14.43 1 94.56 41 ASP B O 1
ATOM 1511 N N . CYS B 1 42 ? 1.959 -16.547 -15.305 1 89.56 42 CYS B N 1
ATOM 1512 C CA . CYS B 1 42 ? 1.57 -17.938 -15.312 1 89.56 42 CYS B CA 1
ATOM 1513 C C . CYS B 1 42 ? 2.396 -18.734 -16.328 1 89.56 42 CYS B C 1
ATOM 1515 O O . CYS B 1 42 ? 2.455 -19.953 -16.266 1 89.56 42 CYS B O 1
ATOM 1517 N N . LYS B 1 43 ? 2.984 -18.016 -17.266 1 93.88 43 LYS B N 1
ATOM 1518 C CA . LYS B 1 43 ? 3.809 -18.672 -18.266 1 93.88 43 LYS B CA 1
ATOM 1519 C C . LYS B 1 43 ? 5.258 -18.797 -17.797 1 93.88 43 LYS B C 1
ATOM 1521 O O . LYS B 1 43 ? 6.098 -19.359 -18.516 1 93.88 43 LYS B O 1
ATOM 1526 N N . GLY B 1 44 ? 5.539 -18.188 -16.688 1 93.5 44 GLY B N 1
ATOM 1527 C CA . GLY B 1 44 ? 6.887 -18.281 -16.141 1 93.5 44 GLY B CA 1
ATOM 1528 C C . GLY B 1 44 ? 7.781 -17.125 -16.562 1 93.5 44 GLY B C 1
ATOM 1529 O O . GLY B 1 44 ? 9 -17.188 -16.391 1 93.5 44 GLY B O 1
ATOM 1530 N N . ASN B 1 45 ? 7.168 -16.125 -17.188 1 96.25 45 ASN B N 1
ATOM 1531 C CA . ASN B 1 45 ? 7.949 -14.953 -17.562 1 96.25 45 ASN B CA 1
ATOM 1532 C C . ASN B 1 45 ? 8.109 -13.992 -16.391 1 96.25 45 ASN B C 1
ATOM 1534 O O . ASN B 1 45 ? 7.16 -13.766 -15.633 1 96.25 45 ASN B O 1
ATOM 1538 N N . LEU B 1 46 ? 9.297 -13.469 -16.281 1 96.12 46 LEU B N 1
ATOM 1539 C CA . LEU B 1 46 ? 9.555 -12.438 -15.281 1 96.12 46 LEU B CA 1
ATOM 1540 C C . LEU B 1 46 ? 8.766 -11.172 -15.594 1 96.12 46 LEU B C 1
ATOM 1542 O O . LEU B 1 46 ? 8.734 -10.719 -16.734 1 96.12 46 LEU B O 1
ATOM 1546 N N . VAL B 1 47 ? 8.102 -10.625 -14.578 1 96.88 47 VAL B N 1
ATOM 1547 C CA . VAL B 1 47 ? 7.273 -9.438 -14.789 1 96.88 47 VAL B CA 1
ATOM 1548 C C . VAL B 1 47 ? 7.832 -8.273 -13.977 1 96.88 47 VAL B C 1
ATOM 1550 O O . VAL B 1 47 ? 7.855 -7.133 -14.453 1 96.88 47 VAL B O 1
ATOM 1553 N N . PHE B 1 48 ? 8.227 -8.492 -12.742 1 95.88 48 PHE B N 1
ATOM 1554 C CA . PHE B 1 48 ? 8.812 -7.484 -11.867 1 95.88 48 PHE B CA 1
ATOM 1555 C C . PHE B 1 48 ? 9.961 -8.07 -11.062 1 95.88 48 PHE B C 1
ATOM 1557 O O . PHE B 1 48 ? 10 -9.273 -10.805 1 95.88 48 PHE B O 1
ATOM 1564 N N . ARG B 1 49 ? 10.797 -7.227 -10.656 1 93.38 49 ARG B N 1
ATOM 1565 C CA . ARG B 1 49 ? 11.836 -7.504 -9.672 1 93.38 49 ARG B CA 1
ATOM 1566 C C . ARG B 1 49 ? 11.883 -6.418 -8.609 1 93.38 49 ARG B C 1
ATOM 1568 O O . ARG B 1 49 ? 11.688 -5.238 -8.906 1 93.38 49 ARG B O 1
ATOM 1575 N N . VAL B 1 50 ? 12.055 -6.867 -7.422 1 91.75 50 VAL B N 1
ATOM 1576 C CA . VAL B 1 50 ? 12.289 -5.926 -6.328 1 91.75 50 VAL B CA 1
ATOM 1577 C C . VAL B 1 50 ? 13.672 -6.164 -5.727 1 91.75 50 VAL B C 1
ATOM 1579 O O . VAL B 1 50 ? 14.008 -7.293 -5.355 1 91.75 50 VAL B O 1
ATOM 1582 N N . ASP B 1 51 ? 14.406 -5.145 -5.672 1 85.56 51 ASP B N 1
ATOM 1583 C CA . ASP B 1 51 ? 15.703 -5.219 -5.008 1 85.56 51 ASP B CA 1
ATOM 1584 C C . ASP B 1 51 ? 15.695 -4.426 -3.701 1 85.56 51 ASP B C 1
ATOM 1586 O O . ASP B 1 51 ? 15.117 -3.344 -3.629 1 85.56 51 ASP B O 1
ATOM 1590 N N . SER B 1 52 ? 16.016 -5.082 -2.627 1 80 52 SER B N 1
ATOM 1591 C CA . SER B 1 52 ? 16.266 -4.402 -1.362 1 80 52 SER B CA 1
ATOM 1592 C C . SER B 1 52 ? 17.766 -4.27 -1.103 1 80 52 SER B C 1
ATOM 1594 O O . SER B 1 52 ? 18.547 -5.145 -1.486 1 80 52 SER B O 1
ATOM 1596 N N . TYR B 1 53 ? 18.125 -3.127 -0.91 1 62.94 53 TYR B N 1
ATOM 1597 C CA . TYR B 1 53 ? 19.562 -2.996 -0.704 1 62.94 53 TYR B CA 1
ATOM 1598 C C . TYR B 1 53 ? 19.938 -3.375 0.722 1 62.94 53 TYR B C 1
ATOM 1600 O O . TYR B 1 53 ? 19.141 -3.232 1.646 1 62.94 53 TYR B O 1
ATOM 1608 N N . GLY B 1 54 ? 20.797 -4.406 0.949 1 57.41 54 GLY B N 1
ATOM 1609 C CA . GLY B 1 54 ? 21.312 -5.055 2.146 1 57.41 54 GLY B CA 1
ATOM 1610 C C . GLY B 1 54 ? 21.516 -4.094 3.303 1 57.41 54 GLY B C 1
ATOM 1611 O O . GLY B 1 54 ? 21.438 -2.877 3.127 1 57.41 54 GLY B O 1
ATOM 1612 N N . PRO B 1 55 ? 21.375 -4.641 4.559 1 57.66 55 PRO B N 1
ATOM 1613 C CA . PRO B 1 55 ? 21.547 -3.854 5.785 1 57.66 55 PRO B CA 1
ATOM 1614 C C . PRO B 1 55 ? 22.75 -2.93 5.734 1 57.66 55 PRO B C 1
ATOM 1616 O O . PRO B 1 55 ? 22.781 -1.899 6.414 1 57.66 55 PRO B O 1
ATOM 1619 N N . ASP B 1 56 ? 23.656 -3.377 4.934 1 57.69 56 ASP B N 1
ATOM 1620 C CA . ASP B 1 56 ? 24.906 -2.617 4.922 1 57.69 56 ASP B CA 1
ATOM 1621 C C . ASP B 1 56 ? 24.859 -1.502 3.881 1 57.69 56 ASP B C 1
ATOM 1623 O O . ASP B 1 56 ? 25.812 -0.737 3.742 1 57.69 56 ASP B O 1
ATOM 1627 N N . SER B 1 57 ? 23.75 -1.416 3.268 1 59.12 57 SER B N 1
ATOM 1628 C CA . SER B 1 57 ? 23.672 -0.408 2.215 1 59.12 57 SER B CA 1
ATOM 1629 C C . SER B 1 57 ? 23.109 0.906 2.744 1 59.12 57 SER B C 1
ATOM 1631 O O . SER B 1 57 ? 22.328 0.913 3.697 1 59.12 57 SER B O 1
ATOM 1633 N N . ARG B 1 58 ? 23.688 2.033 2.334 1 59.5 58 ARG B N 1
ATOM 1634 C CA . ARG B 1 58 ? 23.125 3.359 2.566 1 59.5 58 ARG B CA 1
ATOM 1635 C C . ARG B 1 58 ? 21.641 3.391 2.213 1 59.5 58 ARG B C 1
ATOM 1637 O O . ARG B 1 58 ? 20.906 4.293 2.633 1 59.5 58 ARG B O 1
ATOM 1644 N N . TYR B 1 59 ? 21.25 2.27 1.546 1 63.25 59 TYR B N 1
ATOM 1645 C CA . TYR B 1 59 ? 19.875 2.223 1.042 1 63.25 59 TYR B CA 1
ATOM 1646 C C . TYR B 1 59 ? 19.094 1.091 1.694 1 63.25 59 TYR B C 1
ATOM 1648 O O . TYR B 1 59 ? 18.141 0.576 1.113 1 63.25 59 TYR B O 1
ATOM 1656 N N . LYS B 1 60 ? 19.531 0.695 2.934 1 68.31 60 LYS B N 1
ATOM 1657 C CA . LYS B 1 60 ? 18.953 -0.466 3.594 1 68.31 60 LYS B CA 1
ATOM 1658 C C . LYS B 1 60 ? 17.453 -0.283 3.797 1 68.31 60 LYS B C 1
ATOM 1660 O O . LYS B 1 60 ? 16.703 -1.261 3.945 1 68.31 60 LYS B O 1
ATOM 1665 N N . ASP B 1 61 ? 17.094 0.926 3.602 1 77 61 ASP B N 1
ATOM 1666 C CA . ASP B 1 61 ? 15.688 1.215 3.891 1 77 61 ASP B CA 1
ATOM 1667 C C . ASP B 1 61 ? 14.883 1.393 2.602 1 77 61 ASP B C 1
ATOM 1669 O O . ASP B 1 61 ? 13.734 1.825 2.635 1 77 61 ASP B O 1
ATOM 1673 N N . GLU B 1 62 ? 15.555 0.99 1.463 1 84.69 62 GLU B N 1
ATOM 1674 C CA . GLU B 1 62 ? 14.891 1.209 0.181 1 84.69 62 GLU B CA 1
ATOM 1675 C C . GLU B 1 62 ? 14.516 -0.114 -0.478 1 84.69 62 GLU B C 1
ATOM 1677 O O . GLU B 1 62 ? 15.289 -1.073 -0.446 1 84.69 62 GLU B O 1
ATOM 1682 N N . LEU B 1 63 ? 13.344 -0.176 -0.998 1 88.25 63 LEU B N 1
ATOM 1683 C CA . LEU B 1 63 ? 12.867 -1.228 -1.89 1 88.25 63 LEU B CA 1
ATOM 1684 C C . LEU B 1 63 ? 12.617 -0.681 -3.291 1 88.25 63 LEU B C 1
ATOM 1686 O O . LEU B 1 63 ? 11.812 0.234 -3.473 1 88.25 63 LEU B O 1
ATOM 1690 N N . VAL B 1 64 ? 13.383 -1.226 -4.227 1 91.44 64 VAL B N 1
ATOM 1691 C CA . VAL B 1 64 ? 13.297 -0.724 -5.594 1 91.44 64 VAL B CA 1
ATOM 1692 C C . VAL B 1 64 ? 12.539 -1.721 -6.465 1 91.44 64 VAL B C 1
ATOM 1694 O O . VAL B 1 64 ? 12.969 -2.863 -6.637 1 91.44 64 VAL B O 1
ATOM 1697 N N . LEU B 1 65 ? 11.43 -1.304 -6.961 1 93.94 65 LEU B N 1
ATOM 1698 C CA . LEU B 1 65 ? 10.664 -2.107 -7.91 1 93.94 65 LEU B CA 1
ATOM 1699 C C . LEU B 1 65 ? 11.148 -1.866 -9.336 1 93.94 65 LEU B C 1
ATOM 1701 O O . LEU B 1 65 ? 11.242 -0.718 -9.781 1 93.94 65 LEU B O 1
ATOM 1705 N N . MET B 1 66 ? 11.398 -2.979 -10.055 1 95.75 66 MET B N 1
ATOM 1706 C CA . MET B 1 66 ? 11.914 -2.9 -11.422 1 95.75 66 MET B CA 1
ATOM 1707 C C . MET B 1 66 ? 11.094 -3.773 -12.359 1 95.75 66 MET B C 1
ATOM 1709 O O . MET B 1 66 ? 10.531 -4.789 -11.945 1 95.75 66 MET B O 1
ATOM 1713 N N . ASP B 1 67 ? 11.102 -3.334 -13.609 1 95.62 67 ASP B N 1
ATOM 1714 C CA . ASP B 1 67 ? 10.531 -4.207 -14.633 1 95.62 67 ASP B CA 1
ATOM 1715 C C . ASP B 1 67 ? 11.523 -5.305 -15.031 1 95.62 67 ASP B C 1
ATOM 1717 O O . ASP B 1 67 ? 12.617 -5.395 -14.461 1 95.62 67 ASP B O 1
ATOM 1721 N N . PRO B 1 68 ? 11.141 -6.195 -15.922 1 94.38 68 PRO B N 1
ATOM 1722 C CA . PRO B 1 68 ? 12 -7.324 -16.266 1 94.38 68 PRO B CA 1
ATOM 1723 C C . PRO B 1 68 ? 13.32 -6.891 -16.891 1 94.38 68 PRO B C 1
ATOM 1725 O O . PRO B 1 68 ? 14.305 -7.633 -16.859 1 94.38 68 PRO B O 1
ATOM 1728 N N . LEU B 1 69 ? 13.352 -5.738 -17.453 1 95.25 69 LEU B N 1
ATOM 1729 C CA . LEU B 1 69 ? 14.555 -5.238 -18.109 1 95.25 69 LEU B CA 1
ATOM 1730 C C . LEU B 1 69 ? 15.453 -4.508 -17.109 1 95.25 69 LEU B C 1
ATOM 1732 O O . LEU B 1 69 ? 16.547 -4.07 -17.453 1 95.25 69 LEU B O 1
ATOM 1736 N N . GLY B 1 70 ? 15 -4.336 -15.93 1 93.06 70 GLY B N 1
ATOM 1737 C CA . GLY B 1 70 ? 15.812 -3.695 -14.906 1 93.06 70 GLY B CA 1
ATOM 1738 C C . GLY B 1 70 ? 15.562 -2.203 -14.797 1 93.06 70 GLY B C 1
ATOM 1739 O O . GLY B 1 70 ? 16.312 -1.491 -14.133 1 93.06 70 GLY B O 1
ATOM 1740 N N . ARG B 1 71 ? 14.562 -1.769 -15.492 1 95.31 71 ARG B N 1
ATOM 1741 C CA . ARG B 1 71 ? 14.219 -0.355 -15.383 1 95.31 71 ARG B CA 1
ATOM 1742 C C . ARG B 1 71 ? 13.438 -0.081 -14.094 1 95.31 71 ARG B C 1
ATOM 1744 O O . ARG B 1 71 ? 12.469 -0.776 -13.789 1 95.31 71 ARG B O 1
ATOM 1751 N N . CYS B 1 72 ? 13.797 1.001 -13.422 1 94.62 72 CYS B N 1
ATOM 1752 C CA . CYS B 1 72 ? 13.156 1.361 -12.164 1 94.62 72 CYS B CA 1
ATOM 1753 C C . CYS B 1 72 ? 11.75 1.909 -12.406 1 94.62 72 CYS B C 1
ATOM 1755 O O . CYS B 1 72 ? 11.555 2.773 -13.258 1 94.62 72 CYS B O 1
ATOM 1757 N N . LEU B 1 73 ? 10.781 1.406 -11.742 1 95.81 73 LEU B N 1
ATOM 1758 C CA . LEU B 1 73 ? 9.414 1.912 -11.789 1 95.81 73 LEU B CA 1
ATOM 1759 C C . LEU B 1 73 ? 9.133 2.842 -10.617 1 95.81 73 LEU B C 1
ATOM 1761 O O . LEU B 1 73 ? 8.625 3.949 -10.805 1 95.81 73 LEU B O 1
ATOM 1765 N N . PHE B 1 74 ? 9.453 2.43 -9.383 1 94.31 74 PHE B N 1
ATOM 1766 C CA . PHE B 1 74 ? 9.406 3.287 -8.203 1 94.31 74 PHE B CA 1
ATOM 1767 C C . PHE B 1 74 ? 10.297 2.734 -7.094 1 94.31 74 PHE B C 1
ATOM 1769 O O . PHE B 1 74 ? 10.758 1.595 -7.172 1 94.31 74 PHE B O 1
ATOM 1776 N N . THR B 1 75 ? 10.57 3.525 -6.148 1 91.88 75 THR B N 1
ATOM 1777 C CA . THR B 1 75 ? 11.312 3.154 -4.945 1 91.88 75 THR B CA 1
ATOM 1778 C C . THR B 1 75 ? 10.508 3.49 -3.693 1 91.88 75 THR B C 1
ATOM 1780 O O . THR B 1 75 ? 9.922 4.574 -3.596 1 91.88 75 THR B O 1
ATOM 1783 N N . LEU B 1 76 ? 10.336 2.545 -2.834 1 90.75 76 LEU B N 1
ATOM 1784 C CA . LEU B 1 76 ? 9.789 2.783 -1.502 1 90.75 76 LEU B CA 1
ATOM 1785 C C . LEU B 1 76 ? 10.906 2.932 -0.474 1 90.75 76 LEU B C 1
ATOM 1787 O O . LEU B 1 76 ? 11.766 2.055 -0.35 1 90.75 76 LEU B O 1
ATOM 1791 N N . ARG B 1 77 ? 10.836 4.07 0.214 1 87.69 77 ARG B N 1
ATOM 1792 C CA . ARG B 1 77 ? 11.867 4.336 1.217 1 87.69 77 ARG B CA 1
ATOM 1793 C C . ARG B 1 77 ? 11.242 4.535 2.596 1 87.69 77 ARG B C 1
ATOM 1795 O O . ARG B 1 77 ? 10.328 5.348 2.758 1 87.69 77 ARG B O 1
ATOM 1802 N N . ARG B 1 78 ? 11.648 3.773 3.506 1 81.56 78 ARG B N 1
ATOM 1803 C CA . ARG B 1 78 ? 11.273 3.982 4.902 1 81.56 78 ARG B CA 1
ATOM 1804 C C . ARG B 1 78 ? 12.359 4.75 5.648 1 81.56 78 ARG B C 1
ATOM 1806 O O . ARG B 1 78 ? 13.555 4.555 5.398 1 81.56 78 ARG B O 1
ATOM 1813 N N . LYS B 1 79 ? 11.812 5.75 6.445 1 74.12 79 LYS B N 1
ATOM 1814 C CA . LYS B 1 79 ? 12.773 6.441 7.297 1 74.12 79 LYS B CA 1
ATOM 1815 C C . LYS B 1 79 ? 12.648 5.992 8.75 1 74.12 79 LYS B C 1
ATOM 1817 O O . LYS B 1 79 ? 11.641 6.258 9.406 1 74.12 79 LYS B O 1
ATOM 1822 N N . GLY B 1 80 ? 13.633 5.215 9.273 1 67.12 80 GLY B N 1
ATOM 1823 C CA . GLY B 1 80 ? 13.641 4.742 10.648 1 67.12 80 GLY B CA 1
ATOM 1824 C C . GLY B 1 80 ? 12.922 3.422 10.828 1 67.12 80 GLY B C 1
ATOM 1825 O O . GLY B 1 80 ? 12.961 2.561 9.945 1 67.12 80 GLY B O 1
ATOM 1826 N N . CYS B 1 81 ? 12.328 3.301 12.141 1 59.25 81 CYS B N 1
ATOM 1827 C CA . CYS B 1 81 ? 11.633 2.061 12.461 1 59.25 81 CYS B CA 1
ATOM 1828 C C . CYS B 1 81 ? 10.188 2.111 11.984 1 59.25 81 CYS B C 1
ATOM 1830 O O . CYS B 1 81 ? 9.648 3.191 11.734 1 59.25 81 CYS B O 1
ATOM 1832 N N . PHE B 1 82 ? 9.688 1.101 11.664 1 56.62 82 PHE B N 1
ATOM 1833 C CA . PHE B 1 82 ? 8.32 0.999 11.164 1 56.62 82 PHE B CA 1
ATOM 1834 C C . PHE B 1 82 ? 7.348 1.693 12.117 1 56.62 82 PHE B C 1
ATOM 1836 O O . PHE B 1 82 ? 6.305 2.195 11.688 1 56.62 82 PHE B O 1
ATOM 1843 N N . GLY B 1 83 ? 7.84 1.824 13.359 1 60.78 83 GLY B N 1
ATOM 1844 C CA . GLY B 1 83 ? 7 2.537 14.305 1 60.78 83 GLY B CA 1
ATOM 1845 C C . GLY B 1 83 ? 6.84 4.008 13.977 1 60.78 83 GLY B C 1
ATOM 1846 O O . GLY B 1 83 ? 5.898 4.656 14.43 1 60.78 83 GLY B O 1
ATOM 1847 N N . GLN B 1 84 ? 7.727 4.457 13.195 1 67.88 84 GLN B N 1
ATOM 1848 C CA . GLN B 1 84 ? 7.684 5.875 12.859 1 67.88 84 GLN B CA 1
ATOM 1849 C C . GLN B 1 84 ? 6.715 6.141 11.711 1 67.88 84 GLN B C 1
ATOM 1851 O O . GLN B 1 84 ? 6.348 7.289 11.453 1 67.88 84 GLN B O 1
ATOM 1856 N N . ARG B 1 85 ? 6.141 5.047 11.148 1 75.62 85 ARG B N 1
ATOM 1857 C CA . ARG B 1 85 ? 5.148 5.156 10.086 1 75.62 85 ARG B CA 1
ATOM 1858 C C . ARG B 1 85 ? 5.551 6.211 9.062 1 75.62 85 ARG B C 1
ATOM 1860 O O . ARG B 1 85 ? 4.746 7.07 8.695 1 75.62 85 ARG B O 1
ATOM 1867 N N . TYR B 1 86 ? 6.863 6.227 8.672 1 82.62 86 TYR B N 1
ATOM 1868 C CA . TYR B 1 86 ? 7.395 7.125 7.648 1 82.62 86 TYR B CA 1
ATOM 1869 C C . TYR B 1 86 ? 7.703 6.367 6.363 1 82.62 86 TYR B C 1
ATOM 1871 O O . TYR B 1 86 ? 8.375 5.336 6.387 1 82.62 86 TYR B O 1
ATOM 1879 N N . CYS B 1 87 ? 7.148 6.879 5.273 1 88.44 87 CYS B N 1
ATOM 1880 C CA . CYS B 1 87 ? 7.328 6.234 3.98 1 88.44 87 CYS B CA 1
ATOM 1881 C C . CYS B 1 87 ? 7.367 7.262 2.857 1 88.44 87 CYS B C 1
ATOM 1883 O O . CYS B 1 87 ? 6.535 8.164 2.807 1 88.44 87 CYS B O 1
ATOM 1885 N N . THR B 1 88 ? 8.359 7.152 2.039 1 91.62 88 THR B N 1
ATOM 1886 C CA . THR B 1 88 ? 8.477 7.996 0.854 1 91.62 88 THR B CA 1
ATOM 1887 C C . THR B 1 88 ? 8.438 7.152 -0.417 1 91.62 88 THR B C 1
ATOM 1889 O O . THR B 1 88 ? 9.055 6.09 -0.484 1 91.62 88 THR B O 1
ATOM 1892 N N . VAL B 1 89 ? 7.672 7.543 -1.381 1 93.75 89 VAL B N 1
ATOM 1893 C CA . VAL B 1 89 ? 7.656 6.926 -2.703 1 93.75 89 VAL B CA 1
ATOM 1894 C C . VAL B 1 89 ? 8.445 7.785 -3.686 1 93.75 89 VAL B C 1
ATOM 1896 O O . VAL B 1 89 ? 8.172 8.977 -3.844 1 93.75 89 VAL B O 1
ATOM 1899 N N . LEU B 1 90 ? 9.461 7.223 -4.285 1 94.69 90 LEU B N 1
ATOM 1900 C CA . LEU B 1 90 ? 10.242 7.895 -5.32 1 94.69 90 LEU B CA 1
ATOM 1901 C C . LEU B 1 90 ? 9.898 7.348 -6.699 1 94.69 90 LEU B C 1
ATOM 1903 O O . LEU B 1 90 ? 9.695 6.141 -6.863 1 94.69 90 LEU B O 1
ATOM 1907 N N . ASN B 1 91 ? 9.859 8.25 -7.688 1 94.69 91 ASN B N 1
ATOM 1908 C CA . ASN B 1 91 ? 9.602 7.797 -9.047 1 94.69 91 ASN B CA 1
ATOM 1909 C C . ASN B 1 91 ? 10.867 7.258 -9.711 1 94.69 91 ASN B C 1
ATOM 1911 O O . ASN B 1 91 ? 11.883 7.07 -9.047 1 94.69 91 ASN B O 1
ATOM 1915 N N . ALA B 1 92 ? 10.742 6.934 -10.992 1 93.5 92 ALA B N 1
ATOM 1916 C CA . ALA B 1 92 ? 11.852 6.348 -11.742 1 93.5 92 ALA B CA 1
ATOM 1917 C C . ALA B 1 92 ? 13.078 7.246 -11.688 1 93.5 92 ALA B C 1
ATOM 1919 O O . ALA B 1 92 ? 14.211 6.758 -11.703 1 93.5 92 ALA B O 1
ATOM 1920 N N . GLY B 1 93 ? 12.914 8.57 -11.562 1 92.81 93 GLY B N 1
ATOM 1921 C CA . GLY B 1 93 ? 14 9.531 -11.492 1 92.81 93 GLY B CA 1
ATOM 1922 C C . GLY B 1 93 ? 14.5 9.773 -10.086 1 92.81 93 GLY B C 1
ATOM 1923 O O . GLY B 1 93 ? 15.281 10.703 -9.844 1 92.81 93 GLY B O 1
ATOM 1924 N N . LYS B 1 94 ? 13.969 9.031 -9.141 1 90.5 94 LYS B N 1
ATOM 1925 C CA . LYS B 1 94 ? 14.352 9.102 -7.734 1 90.5 94 LYS B CA 1
ATOM 1926 C C . LYS B 1 94 ? 13.93 10.43 -7.117 1 90.5 94 LYS B C 1
ATOM 1928 O O . LYS B 1 94 ? 14.633 10.984 -6.266 1 90.5 94 LYS B O 1
ATOM 1933 N N . GLU B 1 95 ? 12.961 10.938 -7.664 1 93.44 95 GLU B N 1
ATOM 1934 C CA . GLU B 1 95 ? 12.336 12.109 -7.059 1 93.44 95 GLU B CA 1
ATOM 1935 C C . GLU B 1 95 ? 11.156 11.703 -6.172 1 93.44 95 GLU B C 1
ATOM 1937 O O . GLU B 1 95 ? 10.336 10.867 -6.559 1 93.44 95 GLU B O 1
ATOM 1942 N N . PRO B 1 96 ? 11.094 12.289 -4.973 1 93.94 96 PRO B N 1
ATOM 1943 C CA . PRO B 1 96 ? 9.93 11.992 -4.133 1 93.94 96 PRO B CA 1
ATOM 1944 C C . PRO B 1 96 ? 8.617 12.438 -4.766 1 93.94 96 PRO B C 1
ATOM 1946 O O . PRO B 1 96 ? 8.508 13.586 -5.211 1 93.94 96 PRO B O 1
ATOM 1949 N N . VAL B 1 97 ? 7.641 11.562 -4.891 1 95.56 97 VAL B N 1
ATOM 1950 C CA . VAL B 1 97 ? 6.352 11.891 -5.488 1 95.56 97 VAL B CA 1
ATOM 1951 C C . VAL B 1 97 ? 5.246 11.758 -4.445 1 95.56 97 VAL B C 1
ATOM 1953 O O . VAL B 1 97 ? 4.137 12.266 -4.637 1 95.56 97 VAL B O 1
ATOM 1956 N N . ALA B 1 98 ? 5.5 11.125 -3.35 1 95.62 98 ALA B N 1
ATOM 1957 C CA . ALA B 1 98 ? 4.59 11.008 -2.211 1 95.62 98 ALA B CA 1
ATOM 1958 C C . ALA B 1 98 ? 5.363 10.797 -0.913 1 95.62 98 ALA B C 1
ATOM 1960 O O . ALA B 1 98 ? 6.391 10.117 -0.901 1 95.62 98 ALA B O 1
ATOM 1961 N N . GLU B 1 99 ? 4.891 11.328 0.182 1 93.69 99 GLU B N 1
ATOM 1962 C CA . GLU B 1 99 ? 5.5 11.156 1.497 1 93.69 99 GLU B CA 1
ATOM 1963 C C . GLU B 1 99 ? 4.441 11.047 2.588 1 93.69 99 GLU B C 1
ATOM 1965 O O . GLU B 1 99 ? 3.508 11.852 2.641 1 93.69 99 GLU B O 1
ATOM 1970 N N . ILE B 1 100 ? 4.551 10.031 3.336 1 92.56 100 ILE B N 1
ATOM 1971 C CA . ILE B 1 100 ? 3.725 9.812 4.52 1 92.56 100 ILE B CA 1
ATOM 1972 C C . ILE B 1 100 ? 4.57 9.984 5.777 1 92.56 100 ILE B C 1
ATOM 1974 O O . ILE B 1 100 ? 5.617 9.352 5.918 1 92.56 100 ILE B O 1
ATOM 1978 N N . ARG B 1 101 ? 4.156 10.805 6.672 1 88.81 101 ARG B N 1
ATOM 1979 C CA . ARG B 1 101 ? 4.863 10.992 7.934 1 88.81 101 ARG B CA 1
ATOM 1980 C C . ARG B 1 101 ? 3.896 11.352 9.055 1 88.81 101 ARG B C 1
ATOM 1982 O O . ARG B 1 101 ? 2.824 11.906 8.805 1 88.81 101 ARG B O 1
ATOM 1989 N N . ARG B 1 102 ? 4.391 11.047 10.211 1 87.12 102 ARG B N 1
ATOM 1990 C CA . ARG B 1 102 ? 3.666 11.617 11.336 1 87.12 102 ARG B CA 1
ATOM 1991 C C . ARG B 1 102 ? 3.764 13.133 11.344 1 87.12 102 ARG B C 1
ATOM 1993 O O . ARG B 1 102 ? 4.82 13.695 11.055 1 87.12 102 ARG B O 1
ATOM 2000 N N . LYS B 1 103 ? 2.656 13.695 11.602 1 83.69 103 LYS B N 1
ATOM 2001 C CA . LYS B 1 103 ? 2.613 15.148 11.508 1 83.69 103 LYS B CA 1
ATOM 2002 C C . LYS B 1 103 ? 3.318 15.797 12.695 1 83.69 103 LYS B C 1
ATOM 2004 O O . LYS B 1 103 ? 3.166 15.344 13.836 1 83.69 103 LYS B O 1
ATOM 2009 N N . VAL B 1 104 ? 4.09 16.766 12.414 1 79.62 104 VAL B N 1
ATOM 2010 C CA . VAL B 1 104 ? 4.773 17.594 13.398 1 79.62 104 VAL B CA 1
ATOM 2011 C C . VAL B 1 104 ? 4.125 18.969 13.453 1 79.62 104 VAL B C 1
ATOM 2013 O O . VAL B 1 104 ? 3.859 19.578 12.414 1 79.62 104 VAL B O 1
ATOM 2016 N N . ASP B 1 105 ? 3.805 19.312 14.758 1 77.5 105 ASP B N 1
ATOM 2017 C CA . ASP B 1 105 ? 3.32 20.688 14.93 1 77.5 105 ASP B CA 1
ATOM 2018 C C . ASP B 1 105 ? 4.41 21.703 14.594 1 77.5 105 ASP B C 1
ATOM 2020 O O . ASP B 1 105 ? 5.453 21.734 15.25 1 77.5 105 ASP B O 1
ATOM 2024 N N . ALA B 1 106 ? 4.086 22.422 13.617 1 74.38 106 ALA B N 1
ATOM 2025 C CA . ALA B 1 106 ? 5.094 23.344 13.117 1 74.38 106 ALA B CA 1
ATOM 2026 C C . ALA B 1 106 ? 5.426 24.406 14.172 1 74.38 106 ALA B C 1
ATOM 2028 O O . ALA B 1 106 ? 6.57 24.859 14.266 1 74.38 106 ALA B O 1
ATOM 2029 N N . SER B 1 107 ? 4.445 24.859 14.938 1 79.12 107 SER B N 1
ATOM 2030 C CA . SER B 1 107 ? 4.664 25.922 15.914 1 79.12 107 SER B CA 1
ATOM 2031 C C . SER B 1 107 ? 5.48 25.422 17.109 1 79.12 107 SER B C 1
ATOM 2033 O O . SER B 1 107 ? 6.289 26.156 17.672 1 79.12 107 SER B O 1
ATOM 2035 N N . THR B 1 108 ? 5.273 24.109 17.406 1 78.81 108 THR B N 1
ATOM 2036 C CA . THR B 1 108 ? 5.926 23.562 18.594 1 78.81 108 THR B CA 1
ATOM 2037 C C . THR B 1 108 ? 7.035 22.594 18.203 1 78.81 108 THR B C 1
ATOM 2039 O O . THR B 1 108 ? 7.863 22.234 19.047 1 78.81 108 THR B O 1
ATOM 2042 N N . ASN B 1 109 ? 7.031 22.219 17.016 1 77.31 109 ASN B N 1
ATOM 2043 C CA . ASN B 1 109 ? 7.961 21.234 16.5 1 77.31 109 ASN B CA 1
ATOM 2044 C C . ASN B 1 109 ? 7.82 19.891 17.25 1 77.31 109 ASN B C 1
ATOM 2046 O O . ASN B 1 109 ? 8.82 19.219 17.5 1 77.31 109 ASN B O 1
ATOM 2050 N N . VAL B 1 110 ? 6.691 19.656 17.797 1 75.94 110 VAL B N 1
ATOM 2051 C CA . VAL B 1 110 ? 6.418 18.422 18.5 1 75.94 110 VAL B CA 1
ATOM 2052 C C . VAL B 1 110 ? 5.512 17.516 17.656 1 75.94 110 VAL B C 1
ATOM 2054 O O . VAL B 1 110 ? 4.598 18 16.984 1 75.94 110 VAL B O 1
ATOM 2057 N N . MET B 1 111 ? 5.922 16.266 17.531 1 74.38 111 MET B N 1
ATOM 2058 C CA . MET B 1 111 ? 5.094 15.273 16.844 1 74.38 111 MET B CA 1
ATOM 2059 C C . MET B 1 111 ? 3.693 15.227 17.453 1 74.38 111 MET B C 1
ATOM 2061 O O . MET B 1 111 ? 3.539 15.203 18.672 1 74.38 111 MET B O 1
ATOM 2065 N N . LEU B 1 112 ? 2.855 15.469 16.562 1 76.44 112 LEU B N 1
ATOM 2066 C CA . LEU B 1 112 ? 1.491 15.242 17.016 1 76.44 112 LEU B CA 1
ATOM 2067 C C . LEU B 1 112 ? 1.265 13.773 17.344 1 76.44 112 LEU B C 1
ATOM 2069 O O . LEU B 1 112 ? 2.148 12.938 17.141 1 76.44 112 LEU B O 1
ATOM 2073 N N . GLY B 1 113 ? 0.304 13.375 18.188 1 71.44 113 GLY B N 1
ATOM 2074 C CA . GLY B 1 113 ? -0.018 12.023 18.625 1 71.44 113 GLY B CA 1
ATOM 2075 C C . GLY B 1 113 ? 0.071 11.008 17.5 1 71.44 113 GLY B C 1
ATOM 2076 O O . GLY B 1 113 ? 0.337 11.359 16.359 1 71.44 113 GLY B O 1
ATOM 2077 N N . LYS B 1 114 ? 0.097 9.711 17.688 1 72.62 114 LYS B N 1
ATOM 2078 C CA . LYS B 1 114 ? 0.206 8.57 16.781 1 72.62 114 LYS B CA 1
ATOM 2079 C C . LYS B 1 114 ? -0.985 8.516 15.828 1 72.62 114 LYS B C 1
ATOM 2081 O O . LYS B 1 114 ? -1.01 7.695 14.906 1 72.62 114 LYS B O 1
ATOM 2086 N N . ASP B 1 115 ? -1.893 9.562 15.922 1 79.69 115 ASP B N 1
ATOM 2087 C CA . ASP B 1 115 ? -3.146 9.469 15.18 1 79.69 115 ASP B CA 1
ATOM 2088 C C . ASP B 1 115 ? -3.236 10.562 14.117 1 79.69 115 ASP B C 1
ATOM 2090 O O . ASP B 1 115 ? -4.281 10.734 13.484 1 79.69 115 ASP B O 1
ATOM 2094 N N . VAL B 1 116 ? -2.195 11.305 13.875 1 86.69 116 VAL B N 1
ATOM 2095 C CA . VAL B 1 116 ? -2.221 12.367 12.867 1 86.69 116 VAL B CA 1
ATOM 2096 C C . VAL B 1 116 ? -1.021 12.227 11.938 1 86.69 116 VAL B C 1
ATOM 2098 O O . VAL B 1 116 ? 0.126 12.203 12.391 1 86.69 116 VAL B O 1
ATOM 2101 N N . PHE B 1 117 ? -1.271 12.203 10.656 1 89.88 117 PHE B N 1
ATOM 2102 C CA . PHE B 1 117 ? -0.247 12.031 9.625 1 89.88 117 PHE B CA 1
ATOM 2103 C C . PHE B 1 117 ? -0.272 13.195 8.648 1 89.88 117 PHE B C 1
ATOM 2105 O O . PHE B 1 117 ? -1.32 13.812 8.422 1 89.88 117 PHE B O 1
ATOM 2112 N N . SER B 1 118 ? 0.862 13.453 8.203 1 92.06 118 SER B N 1
ATOM 2113 C CA . SER B 1 118 ? 0.986 14.328 7.047 1 92.06 118 SER B CA 1
ATOM 2114 C C . SER B 1 118 ? 1.198 13.531 5.766 1 92.06 118 SER B C 1
ATOM 2116 O O . SER B 1 118 ? 1.991 12.594 5.738 1 92.06 118 SER B O 1
ATOM 2118 N N . LEU B 1 119 ? 0.44 13.852 4.77 1 95.06 119 LEU B N 1
ATOM 2119 C CA . LEU B 1 119 ? 0.56 13.258 3.441 1 95.06 119 LEU B CA 1
ATOM 2120 C C . LEU B 1 119 ? 0.898 14.32 2.402 1 95.06 119 LEU B C 1
ATOM 2122 O O . LEU B 1 119 ? 0.18 15.32 2.266 1 95.06 119 LEU B O 1
ATOM 2126 N N . SER B 1 120 ? 2.047 14.219 1.772 1 95.62 120 SER B N 1
ATOM 2127 C CA . SER B 1 120 ? 2.469 15.109 0.693 1 95.62 120 SER B CA 1
ATOM 2128 C C . SER B 1 120 ? 2.484 14.383 -0.646 1 95.62 120 SER B C 1
ATOM 2130 O O . SER B 1 120 ? 3.107 13.32 -0.776 1 95.62 120 SER B O 1
ATOM 2132 N N . LEU B 1 121 ? 1.816 14.969 -1.673 1 96.56 121 LEU B N 1
ATOM 2133 C CA . LEU B 1 121 ? 1.706 14.328 -2.98 1 96.56 121 LEU B CA 1
ATOM 2134 C C . LEU B 1 121 ? 2.121 15.289 -4.09 1 96.56 121 LEU B C 1
ATOM 2136 O O . LEU B 1 121 ? 1.651 16.438 -4.137 1 96.56 121 LEU B O 1
ATOM 2140 N N . LYS B 1 122 ? 3.039 14.852 -4.934 1 95.38 122 LYS B N 1
ATOM 2141 C CA . LYS B 1 122 ? 3.301 15.594 -6.16 1 95.38 122 LYS B CA 1
ATOM 2142 C C . LYS B 1 122 ? 2.129 15.484 -7.133 1 95.38 122 LYS B C 1
ATOM 2144 O O . LYS B 1 122 ? 1.375 14.516 -7.094 1 95.38 122 LYS B O 1
ATOM 2149 N N . PRO B 1 123 ? 2.014 16.5 -7.961 1 92.25 123 PRO B N 1
ATOM 2150 C CA . PRO B 1 123 ? 0.942 16.422 -8.953 1 92.25 123 PRO B CA 1
ATOM 2151 C C . PRO B 1 123 ? 0.983 15.133 -9.773 1 92.25 123 PRO B C 1
ATOM 2153 O O . PRO B 1 123 ? 2.059 14.695 -10.188 1 92.25 123 PRO B O 1
ATOM 2156 N N . GLY B 1 124 ? -0.136 14.508 -9.945 1 89.25 124 GLY B N 1
ATOM 2157 C CA . GLY B 1 124 ? -0.219 13.297 -10.75 1 89.25 124 GLY B CA 1
ATOM 2158 C C . GLY B 1 124 ? -0.213 12.023 -9.922 1 89.25 124 GLY B C 1
ATOM 2159 O O . GLY B 1 124 ? -0.575 10.953 -10.414 1 89.25 124 GLY B O 1
ATOM 2160 N N . PHE B 1 125 ? 0.326 12.109 -8.75 1 92.62 125 PHE B N 1
ATOM 2161 C CA . PHE B 1 125 ? 0.287 10.922 -7.91 1 92.62 125 PHE B CA 1
ATOM 2162 C C . PHE B 1 125 ? -1.124 10.672 -7.391 1 92.62 125 PHE B C 1
ATOM 2164 O O . PHE B 1 125 ? -1.808 11.609 -6.965 1 92.62 125 PHE B O 1
ATOM 2171 N N . ASP B 1 126 ? -1.575 9.422 -7.414 1 92.44 126 ASP B N 1
ATOM 2172 C CA . ASP B 1 126 ? -2.938 9.047 -7.047 1 92.44 126 ASP B CA 1
ATOM 2173 C C . ASP B 1 126 ? -3.133 9.094 -5.535 1 92.44 126 ASP B C 1
ATOM 2175 O O . ASP B 1 126 ? -2.533 8.305 -4.801 1 92.44 126 ASP B O 1
ATOM 2179 N N . GLY B 1 127 ? -4.051 9.945 -5.09 1 93.75 127 GLY B N 1
ATOM 2180 C CA . GLY B 1 127 ? -4.32 10.094 -3.67 1 93.75 127 GLY B CA 1
ATOM 2181 C C . GLY B 1 127 ? -4.895 8.836 -3.041 1 93.75 127 GLY B C 1
ATOM 2182 O O . GLY B 1 127 ? -4.594 8.523 -1.889 1 93.75 127 GLY B O 1
ATOM 2183 N N . ALA B 1 128 ? -5.727 8.195 -3.785 1 92.19 128 ALA B N 1
ATOM 2184 C CA . ALA B 1 128 ? -6.297 6.949 -3.285 1 92.19 128 ALA B CA 1
ATOM 2185 C C . ALA B 1 128 ? -5.211 5.902 -3.055 1 92.19 128 ALA B C 1
ATOM 2187 O O . ALA B 1 128 ? -5.258 5.16 -2.072 1 92.19 128 ALA B O 1
ATOM 2188 N N . PHE B 1 129 ? -4.23 5.816 -3.928 1 91.12 129 PHE B N 1
ATOM 2189 C CA . PHE B 1 129 ? -3.078 4.938 -3.758 1 91.12 129 PHE B CA 1
ATOM 2190 C C . PHE B 1 129 ? -2.314 5.289 -2.486 1 91.12 129 PHE B C 1
ATOM 2192 O O . PHE B 1 129 ? -2 4.406 -1.683 1 91.12 129 PHE B O 1
ATOM 2199 N N . ALA B 1 130 ? -2.053 6.535 -2.326 1 94.56 130 ALA B N 1
ATOM 2200 C CA . ALA B 1 130 ? -1.334 6.984 -1.136 1 94.56 130 ALA B CA 1
ATOM 2201 C C . ALA B 1 130 ? -2.092 6.613 0.136 1 94.56 130 ALA B C 1
ATOM 2203 O O . ALA B 1 130 ? -1.492 6.164 1.115 1 94.56 130 ALA B O 1
ATOM 2204 N N . MET B 1 131 ? -3.389 6.73 0.164 1 94.12 131 MET B N 1
ATOM 2205 C CA . MET B 1 131 ? -4.191 6.406 1.338 1 94.12 131 MET B CA 1
ATOM 2206 C C . MET B 1 131 ? -4.168 4.906 1.618 1 94.12 131 MET B C 1
ATOM 2208 O O . MET B 1 131 ? -4.188 4.488 2.777 1 94.12 131 MET B O 1
ATOM 2212 N N . ALA B 1 132 ? -4.168 4.141 0.55 1 92.19 132 ALA B N 1
ATOM 2213 C CA . ALA B 1 132 ? -4.039 2.703 0.771 1 92.19 132 ALA B CA 1
ATOM 2214 C C . ALA B 1 132 ? -2.77 2.385 1.558 1 92.19 132 ALA B C 1
ATOM 2216 O O . ALA B 1 132 ? -2.797 1.575 2.488 1 92.19 132 ALA B O 1
ATOM 2217 N N . LEU B 1 133 ? -1.682 3.01 1.223 1 90.56 133 LEU B N 1
ATOM 2218 C CA . LEU B 1 133 ? -0.421 2.809 1.93 1 90.56 133 LEU B CA 1
ATOM 2219 C C . LEU B 1 133 ? -0.529 3.275 3.377 1 90.56 133 LEU B C 1
ATOM 2221 O O . LEU B 1 133 ? -0.073 2.586 4.293 1 90.56 133 LEU B O 1
ATOM 2225 N N . VAL B 1 134 ? -1.157 4.418 3.6 1 89.19 134 VAL B N 1
ATOM 2226 C CA . VAL B 1 134 ? -1.361 4.926 4.953 1 89.19 134 VAL B CA 1
ATOM 2227 C C . VAL B 1 134 ? -2.127 3.893 5.781 1 89.19 134 VAL B C 1
ATOM 2229 O O . VAL B 1 134 ? -1.761 3.609 6.926 1 89.19 134 VAL B O 1
ATOM 2232 N N . LEU B 1 135 ? -3.152 3.373 5.215 1 86.19 135 LEU B N 1
ATOM 2233 C CA . LEU B 1 135 ? -4.02 2.443 5.93 1 86.19 135 LEU B CA 1
ATOM 2234 C C . LEU B 1 135 ? -3.266 1.172 6.301 1 86.19 135 LEU B C 1
ATOM 2236 O O . LEU B 1 135 ? -3.365 0.696 7.434 1 86.19 135 LEU B O 1
ATOM 2240 N N . VAL B 1 136 ? -2.529 0.677 5.414 1 82.88 136 VAL B N 1
ATOM 2241 C CA . VAL B 1 136 ? -1.783 -0.548 5.684 1 82.88 136 VAL B CA 1
ATOM 2242 C C . VAL B 1 136 ? -0.681 -0.267 6.703 1 82.88 136 VAL B C 1
ATOM 2244 O O . VAL B 1 136 ? -0.45 -1.064 7.613 1 82.88 136 VAL B O 1
ATOM 2247 N N . LEU B 1 137 ? 0.002 0.809 6.641 1 81.62 137 LEU B N 1
ATOM 2248 C CA . LEU B 1 137 ? 1.033 1.192 7.602 1 81.62 137 LEU B CA 1
ATOM 2249 C C . LEU B 1 137 ? 0.444 1.353 9 1 81.62 137 LEU B C 1
ATOM 2251 O O . LEU B 1 137 ? 1.068 0.965 9.984 1 81.62 137 LEU B O 1
ATOM 2255 N N . ASP B 1 138 ? -0.7 1.941 8.992 1 79.56 138 ASP B N 1
ATOM 2256 C CA . ASP B 1 138 ? -1.363 2.148 10.281 1 79.56 138 ASP B CA 1
ATOM 2257 C C . ASP B 1 138 ? -1.759 0.817 10.914 1 79.56 138 ASP B C 1
ATOM 2259 O O . ASP B 1 138 ? -1.651 0.647 12.133 1 79.56 138 ASP B O 1
ATOM 2263 N N . ARG B 1 139 ? -2.213 -0.015 10.125 1 71.44 139 ARG B N 1
ATOM 2264 C CA . ARG B 1 139 ? -2.68 -1.308 10.617 1 71.44 139 ARG B CA 1
ATOM 2265 C C . ARG B 1 139 ? -1.516 -2.154 11.125 1 71.44 139 ARG B C 1
ATOM 2267 O O . ARG B 1 139 ? -1.682 -2.969 12.031 1 71.44 139 ARG B O 1
ATOM 2274 N N . ILE B 1 140 ? -0.428 -1.928 10.609 1 62.75 140 ILE B N 1
ATOM 2275 C CA . ILE B 1 140 ? 0.779 -2.609 11.062 1 62.75 140 ILE B CA 1
ATOM 2276 C C . ILE B 1 140 ? 1.072 -2.23 12.508 1 62.75 140 ILE B C 1
ATOM 2278 O O . ILE B 1 140 ? 1.444 -3.086 13.32 1 62.75 140 ILE B O 1
ATOM 2282 N N . ASN B 1 141 ? 1.001 -1.053 12.766 1 59.69 141 ASN B N 1
ATOM 2283 C CA . ASN B 1 141 ? 1.32 -0.551 14.094 1 59.69 141 ASN B CA 1
ATOM 2284 C C . ASN B 1 141 ? 0.172 -0.787 15.07 1 59.69 141 ASN B C 1
ATOM 2286 O O . ASN B 1 141 ? 0.391 -0.882 16.281 1 59.69 141 ASN B O 1
ATOM 2290 N N . GLY B 1 142 ? -1.025 -0.806 14.688 1 57.41 142 GLY B N 1
ATOM 2291 C CA . GLY B 1 142 ? -2.172 -1.028 15.555 1 57.41 142 GLY B CA 1
ATOM 2292 C C . GLY B 1 142 ? -2.299 -2.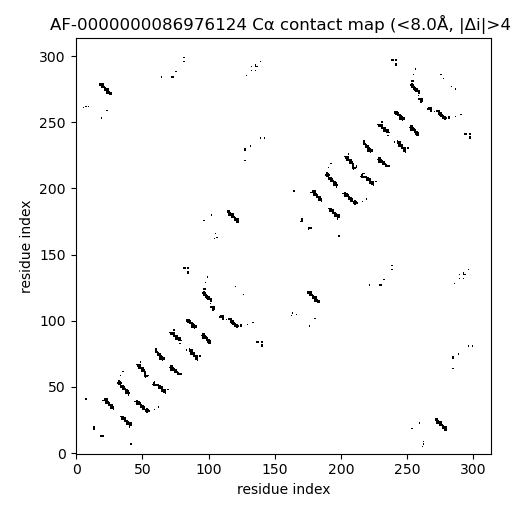469 16.016 1 57.41 142 GLY B C 1
ATOM 2293 O O . GLY B 1 142 ? -2.77 -2.73 17.125 1 57.41 142 GLY B O 1
ATOM 2294 N N . ASP B 1 143 ? -2.113 -3.439 15.195 1 51.09 143 ASP B N 1
ATOM 2295 C CA . ASP B 1 143 ? -2.189 -4.836 15.602 1 51.09 143 ASP B CA 1
ATOM 2296 C C . ASP B 1 143 ? -1.044 -5.195 16.547 1 51.09 143 ASP B C 1
ATOM 2298 O O . ASP B 1 143 ? -1.169 -6.109 17.375 1 51.09 143 ASP B O 1
ATOM 2302 N N . ASP B 1 144 ? 0.036 -4.586 16.547 1 44.88 144 ASP B N 1
ATOM 2303 C CA . ASP B 1 144 ? 1.016 -4.898 17.594 1 44.88 144 ASP B CA 1
ATOM 2304 C C . ASP B 1 144 ? 0.43 -4.676 18.984 1 44.88 144 ASP B C 1
ATOM 2306 O O . ASP B 1 144 ? 0.926 -5.23 19.969 1 44.88 144 ASP B O 1
ATOM 2310 N N . GLY B 1 145 ? -0.587 -3.914 19.234 1 38.72 145 GLY B N 1
ATOM 2311 C CA . GLY B 1 145 ? -1.094 -3.756 20.594 1 38.72 145 GLY B CA 1
ATOM 2312 C C . GLY B 1 145 ? -2.02 -4.879 21.016 1 38.72 145 GLY B C 1
ATOM 2313 O O . GLY B 1 145 ? -2.332 -5.02 22.203 1 38.72 145 GLY B O 1
ATOM 2314 N N . LEU B 1 146 ? -2.814 -5.473 20.188 1 35.94 146 LEU B N 1
ATOM 2315 C CA . LEU B 1 146 ? -3.803 -6.414 20.703 1 35.94 146 LEU B CA 1
ATOM 2316 C C . LEU B 1 146 ? -3.148 -7.738 21.078 1 35.94 146 LEU B C 1
ATOM 2318 O O . LEU B 1 146 ? -3.689 -8.5 21.875 1 35.94 146 LEU B O 1
ATOM 2322 N N . ASP B 1 147 ? -2.164 -8.219 20.453 1 36.44 147 ASP B N 1
ATOM 2323 C CA . ASP B 1 147 ? -1.688 -9.508 20.953 1 36.44 147 ASP B CA 1
ATOM 2324 C C . ASP B 1 147 ? -0.956 -9.352 22.281 1 36.44 147 ASP B C 1
ATOM 2326 O O . ASP B 1 147 ? -0.562 -10.344 22.891 1 36.44 147 ASP B O 1
ATOM 2330 N N . SER B 1 148 ? -0.561 -8.281 22.625 1 32.59 148 SER B N 1
ATOM 2331 C CA . SER B 1 148 ? 0.085 -8.297 23.922 1 32.59 148 SER B CA 1
ATOM 2332 C C . SER B 1 148 ? -0.943 -8.398 25.047 1 32.59 148 SER B C 1
ATOM 2334 O O . SER B 1 148 ? -0.588 -8.648 26.203 1 32.59 148 SER B O 1
ATOM 2336 N N . ALA B 1 149 ? -2.232 -8.047 24.953 1 28.11 149 ALA B N 1
ATOM 2337 C CA . ALA B 1 149 ? -3.074 -8.242 26.125 1 28.11 149 ALA B CA 1
ATOM 2338 C C . ALA B 1 149 ? -3.529 -9.695 26.234 1 28.11 149 ALA B C 1
ATOM 2340 O O . ALA B 1 149 ? -4.711 -10 26.047 1 28.11 149 ALA B O 1
ATOM 2341 N N . ALA B 1 150 ? -2.998 -10.812 25.703 1 32.31 150 ALA B N 1
ATOM 2342 C CA . ALA B 1 150 ? -3.268 -12.117 26.297 1 32.31 150 ALA B CA 1
ATOM 2343 C C . ALA B 1 150 ? -2.953 -12.109 27.797 1 32.31 150 ALA B C 1
ATOM 2345 O O . ALA B 1 150 ? -1.788 -12.023 28.188 1 32.31 150 ALA B O 1
ATOM 2346 N N . GLU B 1 151 ? -3.781 -11.523 28.641 1 30.92 151 GLU B N 1
ATOM 2347 C CA . GLU B 1 151 ? -3.791 -11.68 30.094 1 30.92 151 GLU B CA 1
ATOM 2348 C C . GLU B 1 151 ? -3.715 -13.148 30.5 1 30.92 151 GLU B C 1
ATOM 2350 O O . GLU B 1 151 ? -4.551 -13.953 30.078 1 30.92 151 GLU B O 1
ATOM 2355 N N . LEU B 1 152 ? -2.598 -13.742 30.609 1 29.97 152 LEU B N 1
ATOM 2356 C CA . LEU B 1 152 ? -2.346 -14.867 31.5 1 29.97 152 LEU B CA 1
ATOM 2357 C C . LEU B 1 152 ? -3.146 -14.727 32.812 1 29.97 152 LEU B C 1
ATOM 2359 O O . LEU B 1 152 ? -2.979 -13.75 33.531 1 29.97 152 LEU B O 1
ATOM 2363 N N . ASP B 1 153 ? -4.441 -14.883 32.688 1 30.27 153 ASP B N 1
ATOM 2364 C CA . ASP B 1 153 ? -5.086 -15.102 34 1 30.27 153 ASP B CA 1
ATOM 2365 C C . ASP B 1 153 ? -4.34 -16.156 34.812 1 30.27 153 ASP B C 1
ATOM 2367 O O . ASP B 1 153 ? -4.191 -17.297 34.344 1 30.27 153 ASP B O 1
ATOM 2371 N N . PRO B 1 154 ? -3.416 -15.773 35.594 1 32.72 154 PRO B N 1
ATOM 2372 C CA . PRO B 1 154 ? -2.738 -16.625 36.562 1 32.72 154 PRO B CA 1
ATOM 2373 C C . PRO B 1 154 ? -3.711 -17.5 37.375 1 32.72 154 PRO B C 1
ATOM 2375 O O . PRO B 1 154 ? -3.283 -18.344 38.156 1 32.72 154 PRO B O 1
ATOM 2378 N N . THR B 1 155 ? -5.027 -17.047 37.438 1 30.31 155 THR B N 1
ATOM 2379 C CA . THR B 1 155 ? -5.664 -17.578 38.656 1 30.31 155 THR B CA 1
ATOM 2380 C C . THR B 1 155 ? -6.035 -19.047 38.469 1 30.31 155 THR B C 1
ATOM 2382 O O . THR B 1 155 ? -7.16 -19.359 38.062 1 30.31 155 THR B O 1
ATOM 2385 N N . LEU B 1 156 ? -5.543 -19.906 37.531 1 27.09 156 LEU B N 1
ATOM 2386 C CA . LEU B 1 156 ? -5.953 -21.281 37.781 1 27.09 156 LEU B CA 1
ATOM 2387 C C . LEU B 1 156 ? -5.375 -21.781 39.094 1 27.09 156 LEU B C 1
ATOM 2389 O O . LEU B 1 156 ? -4.164 -22 39.188 1 27.09 156 LEU B O 1
ATOM 2393 N N . ASP B 1 157 ? -5.676 -21.047 40.188 1 23.58 157 ASP B N 1
ATOM 2394 C CA . ASP B 1 157 ? -5.633 -21.875 41.375 1 23.58 157 ASP B CA 1
ATOM 2395 C C . ASP B 1 157 ? -6.758 -22.906 41.375 1 23.58 157 ASP B C 1
ATOM 2397 O O . ASP B 1 157 ? -7.867 -22.625 40.938 1 23.58 157 ASP B O 1
#

InterPro domains:
  IPR007612 LURP-one-related [PF04525] (21-78)
  IPR007612 LURP-one-related [PF04525] (79-138)
  IPR007612 LURP-one-related [PTHR31087] (79-142)
  IPR025659 Tubby-like, C-terminal [SSF54518] (20-141)
  IPR038595 LURP-one-related superfamily [G3DSA:2.40.160.200] (17-78)
  IPR038595 LURP-one-related superfamily [G3DSA:2.40.160.200] (79-145)

Solvent-accessible surface area (backbone atoms only — not comparable to full-atom values): 17483 Å² total; per-residue (Å²): 135,80,81,71,76,76,75,65,65,74,87,45,79,65,53,93,59,88,43,55,48,54,32,42,36,33,51,43,63,77,89,68,57,33,71,23,34,39,27,25,39,82,86,66,46,68,53,34,32,32,47,27,35,18,76,86,36,100,41,44,46,29,38,36,37,20,38,70,86,64,49,59,59,34,31,43,33,46,57,82,54,78,86,51,51,30,39,34,36,20,38,61,83,68,41,77,36,32,38,37,30,60,26,57,35,78,93,74,69,40,70,47,63,99,48,32,31,32,39,37,31,25,79,87,55,57,64,67,60,54,48,52,53,50,52,53,51,48,49,49,63,56,54,64,59,60,70,65,69,67,71,76,72,73,75,80,119,135,82,78,70,77,75,76,63,62,77,82,46,80,64,54,89,60,89,43,54,49,55,33,44,36,32,51,41,64,76,87,69,59,33,72,23,34,40,26,24,39,82,86,65,47,68,55,35,33,30,47,26,38,18,75,85,35,100,40,44,45,31,39,36,36,20,38,70,86,65,47,58,59,34,31,43,33,46,58,80,57,78,85,52,51,29,40,33,37,20,38,62,85,67,43,79,37,32,37,37,28,60,26,56,37,78,93,73,69,41,70,48,64,100,48,34,30,29,38,37,31,24,78,88,55,56,64,69,60,53,48,52,52,50,52,52,52,49,51,51,61,54,54,65,58,59,70,64,68,67,73,75,71,72,75,77,118

Sequence (314 aa):
MKVSSVDDSQFDLCNGIAAATHFTVMKTSLFFAGDGFTVYDCKGNLVFRVDSYGPDSRYKDELVLMDPLGRCLFTLRRKGCFGQRYCTVLNAGKEPVAEIRRKVDASTNVMLGKDVFSLSLKPGFDGAFAMALVLVLDRINGDDGLDSAAELDPTLDMKVSSVDDSQFDLCNGIAAATHFTVMKTSLFFAGDGFTVYDCKGNLVFRVDSYGPDSRYKDELVLMDPLGRCLFTLRRKGCFGQRYCTVLNAGKEPVAEIRRKVDASTNVMLGKDVFSLSLKPGFDGAFAMALVLVLDRINGDDGLDSAAELDPTLD

Secondary structure (DSSP, 8-state):
-------TTSS----SSSPPEEEEEEEE--SSSS-EEEEEETTS-EEEEEEE--TTSTTTTEEEEE-TT--EEEEEEE-S-GGG--EEEE-TTS-EEEEEEE-EETTTTEE--TTEEEEEE-TTS-HHHHHHHHHHHHHHHHHTTTTT---------/-------TTSTT---SSSPPEEEEEEEE--SSSS-EEEEEETTS-EEEEEEE--TTSTTTTEEEEE-TT--EEEEEEE-S-GGG--EEEE-TTS-EEEEEEE-EETTTTEE--TTEEEEEE-TTS-HHHHHHHHHHHHHHHHHTTTTT---------